Protein AF-A0AAV7YC69-F1 (afdb_monomer)

Foldseek 3Di:
DDKAWEWEDEDPDIDIDIDDQQDFVLVVLVVVCVVPVFDSVFKFKDFPNDTDDRPDGNVNVVHHHHGYIYIDGDHVVVVVVVDDDDDDPPPPPVPPPPDDDPPDDPDPCPDPLNVVLCVVPAFVPFDDQDPPAADADDCDWRWFWQWSVGFGWTWHQDVVQQWIWTDGPVDIDIDRLQQFPDKDWDQHPPRRQFIKIWGQRDDDSVNTIIITRRGPNHSQNSQCSRVNPPRD

pLDDT: mean 73.51, std 15.83, range [35.34, 93.44]

Mean predicted aligned error: 16.96 Å

Organism: NCBI:txid1746091

InterPro domains:
  IPR000626 Ubiquitin-like domain [PF00240] (7-72)
  IPR000626 Ubiquitin-like domain [PS50053] (4-72)
  IPR000626 Ubiquitin-like domain [SM00213] (4-74)
  IPR029071 Ubiquitin-like domain superfamily [SSF54236] (2-81)
  IPR039120 Ubiquitin domain-containing protein UBFD1 [PTHR16470] (3-227)
  IPR057455 UBFD1, PH-like C-terminal domain [PF25343] (116-227)

Sequence (232 aa):
MSEIKFKLKYRKQMYPVTMQSTDTIGKLKEEAKKLTGIPVNLQKVMYKGMQKNNKKTLESAKFKNNCKVLIIGSTFKEITKANIPLSEKDLENEVQDRNGSEDEDQDICTQKEHLKILEKGIPSNAHVGIKNKHYPLPTTPIRYVFNEKGDKVQLIFKFTQDQLWIGSSKSTKKIPLSHIKKVYSQRIPDIEQYSVLGLQIGNTKKSTVWLYFVPTQFIRAIKNSILGEWGL

Radius of gyration: 22.34 Å; Cα contacts (8 Å, |Δi|>4): 401; chains: 1; bounding box: 66×38×48 Å

Secondary structure (DSSP, 8-state):
--EEEEEEEETTEEEEEEEETT-BHHHHHHHHHHHH---GGGPEEEETTEE--TTSBTTTTT--TTEEEEEE---HHHHHTTSS---TT-TT-TT----S---S---GGGSHHHHHHHTT-SPTTPPPP-TT---PPPSS-EEEEEETT--EEEEEEEGGGTEEEEEESS-EEEEEGGGEEEEEEEEETTEEEEEEEEEEESSSGGGEEEEEEEEHHHHHHHHHHHH-TT--

Nearest PDB structures (foldseek):
  4hwi-assembly1_B  TM=8.598E-01  e=8.384E-07  Arabidopsis thaliana
  5jne-assembly1_A  TM=9.000E-01  e=6.882E-06  Saccharomyces cerevisiae S288C
  5jne-assembly2_E  TM=9.087E-01  e=1.472E-05  Saccharomyces cerevisiae S288C
  2eke-assembly2_D  TM=8.934E-01  e=2.641E-05  Saccharomyces cerevisiae
  3uqb-assembly1_A  TM=3.803E-01  e=5.775E-06  Saccharomyces cerevisiae S288C

Solvent-accessible surface area (backbone atoms only — not comparable to full-atom values): 13523 Å² total; per-residue (Å²): 135,58,76,35,41,29,37,40,32,43,91,95,48,74,42,85,45,76,46,52,36,81,40,35,42,46,58,52,34,52,53,45,22,75,75,67,54,24,46,60,92,48,49,46,45,31,47,91,91,36,78,60,58,54,90,38,28,36,51,83,68,64,65,50,68,77,33,69,33,40,49,45,65,60,35,61,75,63,57,59,77,70,62,89,78,96,66,97,78,67,87,81,67,87,80,72,81,80,75,78,77,90,66,97,65,79,65,64,75,76,37,76,79,44,36,68,50,57,75,69,52,79,51,86,85,34,54,82,46,46,68,99,45,82,41,74,70,64,96,59,60,53,39,33,23,29,40,86,86,57,48,60,26,27,43,37,76,38,73,96,72,45,28,39,32,45,34,41,95,88,52,70,51,77,41,51,34,89,48,43,71,49,77,48,75,45,69,37,82,102,41,67,26,20,15,38,37,33,42,19,47,53,94,47,78,87,42,40,51,45,36,34,59,40,36,41,19,35,50,65,34,51,39,32,73,51,62,35,94,75,64,123

Structure (mmCIF, N/CA/C/O backbone):
data_AF-A0AAV7YC69-F1
#
_entry.id   AF-A0AAV7YC69-F1
#
loop_
_atom_site.group_PDB
_atom_site.id
_atom_site.type_symbol
_atom_site.label_atom_id
_atom_site.label_alt_id
_atom_site.label_comp_id
_atom_site.label_asym_id
_atom_site.label_entity_id
_atom_site.label_seq_id
_atom_site.pdbx_PDB_ins_code
_atom_site.Cartn_x
_atom_site.Cartn_y
_atom_site.Cartn_z
_atom_site.occupancy
_atom_site.B_iso_or_equiv
_atom_site.auth_seq_id
_atom_site.auth_comp_id
_atom_site.auth_asym_id
_atom_site.auth_atom_id
_atom_site.pdbx_PDB_model_num
ATOM 1 N N . MET A 1 1 ? -43.654 -1.571 22.007 1.00 55.28 1 MET A N 1
ATOM 2 C CA . MET A 1 1 ? -42.415 -1.860 21.250 1.00 55.28 1 MET A CA 1
ATOM 3 C C . MET A 1 1 ? -42.274 -0.769 20.205 1.00 55.28 1 MET A C 1
ATOM 5 O O . MET A 1 1 ? -43.294 -0.377 19.652 1.00 55.28 1 MET A O 1
ATOM 9 N N . SER A 1 2 ? -41.082 -0.204 20.018 1.00 78.50 2 SER A N 1
ATOM 10 C CA . SER A 1 2 ? -40.900 0.959 19.141 1.00 78.50 2 SER A CA 1
ATOM 11 C C . SER A 1 2 ? -40.443 0.510 17.758 1.00 78.50 2 SER A C 1
ATOM 13 O O . SER A 1 2 ? -39.379 -0.091 17.615 1.00 78.50 2 SER A O 1
ATOM 15 N N . GLU A 1 3 ? -41.232 0.817 16.733 1.00 82.81 3 GLU A N 1
ATOM 16 C CA . GLU A 1 3 ? -40.877 0.537 15.342 1.00 82.81 3 GLU A CA 1
ATOM 17 C C . GLU A 1 3 ? -39.903 1.583 14.796 1.00 82.81 3 GLU A C 1
ATOM 19 O O . GLU A 1 3 ? -40.055 2.788 15.008 1.00 82.81 3 GLU A O 1
ATOM 24 N N . ILE A 1 4 ? -38.902 1.121 14.050 1.00 82.06 4 ILE A N 1
ATOM 25 C CA . ILE A 1 4 ? -37.916 1.958 13.376 1.00 82.06 4 ILE A CA 1
ATOM 26 C C . ILE A 1 4 ? -38.116 1.800 11.871 1.00 82.06 4 ILE A C 1
ATOM 28 O O . ILE A 1 4 ? -37.881 0.732 11.305 1.00 82.06 4 ILE A O 1
ATOM 32 N N . LYS A 1 5 ? -38.510 2.893 11.212 1.00 84.25 5 LYS A N 1
ATOM 33 C CA . LYS A 1 5 ? -38.592 2.992 9.753 1.00 84.25 5 LYS A CA 1
ATOM 34 C C . LYS A 1 5 ? -37.295 3.598 9.235 1.00 84.25 5 LYS A C 1
ATOM 36 O O . LYS A 1 5 ? -36.856 4.646 9.708 1.00 84.25 5 LYS A O 1
ATOM 41 N N . PHE A 1 6 ? -36.656 2.963 8.266 1.00 84.44 6 PHE A N 1
ATOM 42 C CA . PHE A 1 6 ? -35.417 3.455 7.667 1.00 84.44 6 PHE A CA 1
ATOM 43 C C . PHE A 1 6 ? -35.344 3.102 6.182 1.00 84.44 6 PHE A C 1
ATOM 45 O O . PHE A 1 6 ? -36.080 2.259 5.677 1.00 84.44 6 PHE A O 1
ATOM 52 N N . LYS A 1 7 ? -34.462 3.788 5.454 1.00 83.56 7 LYS A N 1
ATOM 53 C CA . LYS A 1 7 ? -34.234 3.553 4.025 1.00 83.56 7 LYS A CA 1
ATOM 54 C C . LYS A 1 7 ? -32.943 2.772 3.845 1.00 83.56 7 LYS A C 1
ATOM 56 O O . LYS A 1 7 ? -31.860 3.278 4.144 1.00 83.56 7 LYS A O 1
ATOM 61 N N . LEU A 1 8 ? -33.068 1.554 3.342 1.00 82.69 8 LEU A N 1
ATOM 62 C CA . LEU A 1 8 ? -31.970 0.680 2.975 1.00 82.69 8 LEU A CA 1
ATOM 63 C C . LEU A 1 8 ? -31.516 1.019 1.555 1.00 82.69 8 LEU A C 1
ATOM 65 O O . LEU A 1 8 ? -32.244 0.810 0.593 1.00 82.69 8 LEU A O 1
ATOM 69 N N . LYS A 1 9 ? -30.315 1.567 1.409 1.00 79.62 9 LYS A N 1
ATOM 70 C CA . LYS A 1 9 ? -29.707 1.872 0.117 1.00 79.62 9 LYS A CA 1
ATOM 71 C C . LYS A 1 9 ? -28.813 0.713 -0.305 1.00 79.62 9 LYS A C 1
ATOM 73 O O . LYS A 1 9 ? -27.923 0.322 0.445 1.00 79.62 9 LYS A O 1
ATOM 78 N N . TYR A 1 10 ? -29.010 0.220 -1.519 1.00 78.00 10 TYR A N 1
ATOM 79 C CA . TYR A 1 10 ? -28.104 -0.711 -2.179 1.00 78.00 10 TYR A CA 1
ATOM 80 C C . TYR A 1 10 ? -27.848 -0.226 -3.605 1.00 78.00 10 TYR A C 1
ATOM 82 O O . TYR A 1 10 ? -28.780 -0.032 -4.385 1.00 78.00 10 TYR A O 1
ATOM 90 N N . ARG A 1 11 ? -26.575 0.012 -3.944 1.00 71.00 11 ARG A N 1
ATOM 91 C CA . ARG A 1 11 ? -26.170 0.655 -5.208 1.00 71.00 11 ARG A CA 1
ATOM 92 C C . ARG A 1 11 ? -26.918 1.983 -5.413 1.00 71.00 11 ARG A C 1
ATOM 94 O O . ARG A 1 11 ? -26.797 2.901 -4.598 1.00 71.00 11 ARG A O 1
ATOM 101 N N . LYS A 1 12 ? -27.692 2.081 -6.496 1.00 74.06 12 LYS A N 1
ATOM 102 C CA . LYS A 1 12 ? -28.536 3.230 -6.844 1.00 74.06 12 LYS A CA 1
ATOM 103 C C . LYS A 1 12 ? -29.994 3.066 -6.382 1.00 74.06 12 LYS A C 1
ATOM 105 O O . LYS A 1 12 ? -30.764 4.007 -6.527 1.00 74.06 12 LYS A O 1
ATOM 110 N N . GLN A 1 13 ? -30.369 1.920 -5.805 1.00 71.31 13 GLN A N 1
ATOM 111 C CA . GLN A 1 13 ? -31.735 1.638 -5.353 1.00 71.31 13 GLN A CA 1
ATOM 112 C C . GLN A 1 13 ? -31.900 1.890 -3.848 1.00 71.31 13 GLN A C 1
ATOM 114 O O . GLN A 1 13 ? -30.968 1.716 -3.057 1.00 71.31 13 GLN A O 1
ATOM 119 N N . MET A 1 14 ? -33.095 2.329 -3.452 1.00 81.50 14 MET A N 1
ATOM 120 C CA . MET A 1 14 ? -33.472 2.557 -2.058 1.00 81.50 14 MET A CA 1
ATOM 121 C C . MET A 1 14 ? -34.746 1.788 -1.736 1.00 81.50 14 MET A C 1
ATOM 123 O O . MET A 1 14 ? -35.759 1.968 -2.405 1.00 81.50 14 MET A O 1
ATOM 127 N N . TYR A 1 15 ? -34.703 1.003 -0.668 1.00 80.94 15 TYR A N 1
ATOM 128 C CA . TYR A 1 15 ? -35.815 0.203 -0.184 1.00 80.94 15 TYR A CA 1
ATOM 129 C C . TYR A 1 15 ? -36.269 0.734 1.180 1.00 80.94 15 TYR A C 1
ATOM 131 O O . TYR A 1 15 ? -35.443 0.855 2.091 1.00 80.94 15 TYR A O 1
ATOM 139 N N . PRO A 1 16 ? -37.546 1.095 1.356 1.00 82.62 16 PRO A N 1
ATOM 140 C CA . PRO A 1 16 ? -38.084 1.393 2.676 1.00 82.62 16 PRO A CA 1
ATOM 141 C C . PRO A 1 16 ? -38.192 0.094 3.488 1.00 82.62 16 PRO A C 1
ATOM 143 O O . PRO A 1 16 ? -38.753 -0.889 3.017 1.00 82.62 16 PRO A O 1
ATOM 146 N N . VAL A 1 17 ? -37.647 0.089 4.703 1.00 83.94 17 VAL A N 1
ATOM 147 C CA . VAL A 1 17 ? -37.656 -1.062 5.614 1.00 83.94 17 VAL A CA 1
ATOM 148 C C . VAL A 1 17 ? -38.184 -0.608 6.973 1.00 83.94 17 VAL A C 1
ATOM 150 O O . VAL A 1 17 ? -37.792 0.446 7.477 1.00 83.94 17 VAL A O 1
ATOM 153 N N . THR A 1 18 ? -39.075 -1.405 7.561 1.00 85.38 18 THR A N 1
ATOM 154 C CA . THR A 1 18 ? -39.626 -1.180 8.904 1.00 85.38 18 THR A CA 1
ATOM 155 C C . THR A 1 18 ? -39.306 -2.393 9.766 1.00 85.38 18 THR A C 1
ATOM 157 O O . THR A 1 18 ? -39.613 -3.513 9.371 1.00 85.38 18 THR A O 1
ATOM 160 N N . MET A 1 19 ? -38.658 -2.184 10.913 1.00 82.81 19 MET A N 1
ATOM 161 C CA . MET A 1 19 ? -38.280 -3.249 11.854 1.00 82.81 19 MET A CA 1
ATOM 162 C C . MET A 1 19 ? -38.498 -2.810 13.303 1.00 82.81 19 MET A C 1
ATOM 164 O O . MET A 1 19 ? -38.558 -1.612 13.583 1.00 82.81 19 MET A O 1
ATOM 168 N N . GLN A 1 20 ? -38.573 -3.758 14.237 1.00 83.94 20 GLN A N 1
ATOM 169 C CA . GLN A 1 20 ? -38.708 -3.451 15.663 1.00 83.94 20 GLN A CA 1
ATOM 170 C C . GLN A 1 20 ? -37.356 -3.027 16.258 1.00 83.94 20 GLN A C 1
ATOM 172 O O . GLN A 1 20 ? -36.309 -3.544 15.871 1.00 83.94 20 GLN A O 1
ATOM 177 N N . SER A 1 21 ? -37.339 -2.119 17.238 1.00 77.06 21 SER A N 1
ATOM 178 C CA . SER A 1 21 ? -36.095 -1.654 17.885 1.00 77.06 21 SER A CA 1
ATOM 179 C C . SER A 1 21 ? -35.282 -2.775 18.553 1.00 77.06 21 SER A C 1
ATOM 181 O O . SER A 1 21 ? -34.051 -2.693 18.628 1.00 77.06 21 SER A O 1
ATOM 183 N N . THR A 1 22 ? -35.969 -3.834 18.986 1.00 79.38 22 THR A N 1
ATOM 184 C CA . THR A 1 22 ? -35.407 -5.046 19.596 1.00 79.38 22 THR A CA 1
ATOM 185 C C . THR A 1 22 ? -34.801 -6.013 18.579 1.00 79.38 22 THR A C 1
ATOM 187 O O . THR A 1 22 ? -34.080 -6.931 18.969 1.00 79.38 22 THR A O 1
ATOM 190 N N . ASP A 1 23 ? -35.067 -5.834 17.281 1.00 78.06 23 ASP A N 1
ATOM 191 C CA . ASP A 1 23 ? -34.522 -6.713 16.254 1.00 78.06 23 ASP A CA 1
ATOM 192 C C . ASP A 1 23 ? -33.010 -6.520 16.094 1.00 78.06 23 ASP A C 1
ATOM 194 O O . ASP A 1 23 ? -32.445 -5.431 16.252 1.00 78.06 23 ASP A O 1
ATOM 198 N N . THR A 1 24 ? -32.328 -7.622 15.787 1.00 81.31 24 THR A N 1
ATOM 199 C CA . THR A 1 24 ? -30.880 -7.642 15.592 1.00 81.31 24 THR A CA 1
ATOM 200 C C . THR A 1 24 ? -30.502 -7.246 14.174 1.00 81.31 24 THR A C 1
ATOM 202 O O . THR A 1 24 ? -31.258 -7.404 13.214 1.00 81.31 24 THR A O 1
ATOM 205 N N . ILE A 1 25 ? -29.257 -6.801 14.013 1.00 77.44 25 ILE A N 1
ATOM 206 C CA . ILE A 1 25 ? -28.676 -6.564 12.688 1.00 77.44 25 ILE A CA 1
ATOM 207 C C . ILE A 1 25 ? -28.585 -7.865 11.871 1.00 77.44 25 ILE A C 1
ATOM 209 O O . ILE A 1 25 ? -28.574 -7.810 10.645 1.00 77.44 25 ILE A O 1
ATOM 213 N N . GLY A 1 26 ? -28.577 -9.033 12.524 1.00 72.81 26 GLY A N 1
ATOM 214 C CA . GLY A 1 26 ? -28.751 -10.326 11.857 1.00 72.81 26 GLY A CA 1
ATOM 215 C C . GLY A 1 26 ? -30.067 -10.409 11.076 1.00 72.81 26 GLY A C 1
ATOM 216 O O . GLY A 1 26 ? -30.031 -10.643 9.870 1.00 72.81 26 GLY A O 1
ATOM 217 N N . LYS A 1 27 ? -31.203 -10.103 11.719 1.00 78.88 27 LYS A N 1
ATOM 218 C CA . LYS A 1 27 ? -32.516 -10.056 11.047 1.00 78.88 27 LYS A CA 1
ATOM 219 C C . LYS A 1 27 ? -32.561 -9.008 9.933 1.00 78.88 27 LYS A C 1
ATOM 221 O O . LYS A 1 27 ? -33.097 -9.269 8.863 1.00 78.88 27 LYS A O 1
ATOM 226 N N . LEU A 1 28 ? -31.936 -7.846 10.143 1.00 80.88 28 LEU A N 1
ATOM 227 C CA . LEU A 1 28 ? -31.811 -6.820 9.100 1.00 80.88 28 LEU A CA 1
ATOM 228 C C . LEU A 1 28 ? -31.089 -7.356 7.855 1.00 80.88 28 LEU A C 1
ATOM 230 O O . LEU A 1 28 ? -31.489 -7.053 6.736 1.00 80.88 28 LEU A O 1
ATOM 234 N N . LYS A 1 29 ? -30.038 -8.164 8.026 1.00 80.44 29 LYS A N 1
ATOM 235 C CA . LYS A 1 29 ? -29.331 -8.779 6.895 1.00 80.44 29 LYS A CA 1
ATOM 236 C C . LYS A 1 29 ? -30.167 -9.835 6.178 1.00 80.44 29 LYS A C 1
ATOM 238 O O . LYS A 1 29 ? -30.078 -9.974 4.959 1.00 80.44 29 LYS A O 1
ATOM 243 N N . GLU A 1 30 ? -30.977 -10.591 6.907 1.00 78.75 30 GLU A N 1
ATOM 244 C CA . GLU A 1 30 ? -31.911 -11.543 6.299 1.00 78.75 30 GLU A CA 1
ATOM 245 C C . GLU A 1 30 ? -32.966 -10.823 5.458 1.00 78.75 30 GLU A C 1
ATOM 247 O O . GLU A 1 30 ? -33.218 -11.208 4.317 1.00 78.75 30 GLU A O 1
ATOM 252 N N . GLU A 1 31 ? -33.507 -9.719 5.966 1.00 79.88 31 GLU A N 1
ATOM 253 C CA . GLU A 1 31 ? -34.470 -8.904 5.228 1.00 79.88 31 GLU A CA 1
ATOM 254 C C . GLU A 1 31 ? -33.817 -8.227 4.014 1.00 79.88 31 GLU A C 1
ATOM 256 O O . GLU A 1 31 ? -34.338 -8.257 2.898 1.00 79.88 31 GLU A O 1
ATOM 261 N N . ALA A 1 32 ? -32.594 -7.724 4.184 1.00 80.19 32 ALA A N 1
ATOM 262 C CA . ALA A 1 32 ? -31.786 -7.200 3.093 1.00 80.19 32 ALA A CA 1
ATOM 263 C C . ALA A 1 32 ? -31.456 -8.272 2.041 1.00 80.19 32 ALA A C 1
ATOM 265 O O . ALA A 1 32 ? -31.407 -7.944 0.857 1.00 80.19 32 ALA A O 1
ATOM 266 N N . LYS A 1 33 ? -31.285 -9.550 2.419 1.00 75.94 33 LYS A N 1
ATOM 267 C CA . LYS A 1 33 ? -31.091 -10.663 1.470 1.00 75.94 33 LYS A CA 1
ATOM 268 C C . LYS A 1 33 ? -32.315 -10.834 0.579 1.00 75.94 33 LYS A C 1
ATOM 270 O O . LYS A 1 33 ? -32.146 -10.994 -0.626 1.00 75.94 33 LYS A O 1
ATOM 275 N N . LYS A 1 34 ? -33.524 -10.781 1.149 1.00 78.12 34 LYS A N 1
ATOM 276 C CA . LYS A 1 34 ? -34.777 -10.885 0.382 1.00 78.12 34 LYS A CA 1
ATOM 277 C C . LYS A 1 34 ? -34.932 -9.725 -0.606 1.00 78.12 34 LYS A C 1
ATOM 279 O O . LYS A 1 34 ? -35.321 -9.954 -1.743 1.00 78.12 34 LYS A O 1
ATOM 284 N N . LEU A 1 35 ? -34.581 -8.506 -0.188 1.00 77.00 35 LEU A N 1
ATOM 285 C CA . LEU A 1 35 ? -34.747 -7.291 -0.998 1.00 77.00 35 LEU A CA 1
ATOM 286 C C . LEU A 1 35 ? -33.660 -7.103 -2.068 1.00 77.00 35 LEU A C 1
ATOM 2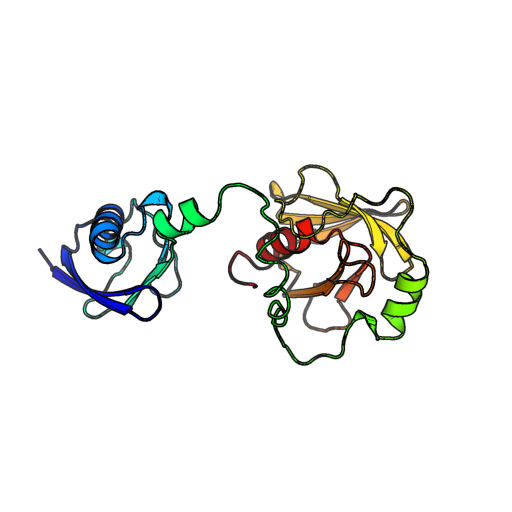88 O O . LEU A 1 35 ? -33.949 -6.644 -3.167 1.00 77.00 35 LEU A O 1
ATOM 292 N N . THR A 1 36 ? -32.404 -7.427 -1.748 1.00 73.00 36 THR A N 1
ATOM 293 C CA . THR A 1 36 ? -31.238 -7.130 -2.608 1.00 73.00 36 THR A CA 1
ATOM 294 C C . THR A 1 36 ? -30.650 -8.362 -3.296 1.00 73.00 36 THR A C 1
ATOM 296 O O . THR A 1 36 ? -29.822 -8.227 -4.192 1.00 73.00 36 THR A O 1
ATOM 299 N N . GLY A 1 37 ? -31.030 -9.571 -2.870 1.00 66.81 37 GLY A N 1
ATOM 300 C CA . GLY A 1 37 ? -30.467 -10.832 -3.364 1.00 66.81 37 GLY A CA 1
ATOM 301 C C . GLY A 1 37 ? -29.041 -11.124 -2.882 1.00 66.81 37 GLY A C 1
ATOM 302 O O . GLY A 1 37 ? -28.437 -12.114 -3.301 1.00 66.81 37 GLY A O 1
ATOM 303 N N . ILE A 1 38 ? -28.474 -10.279 -2.015 1.00 72.00 38 ILE A N 1
ATOM 304 C CA . ILE A 1 38 ? -27.117 -10.452 -1.493 1.00 72.00 38 ILE A CA 1
ATOM 305 C C . ILE A 1 38 ? -27.146 -11.488 -0.360 1.00 72.00 38 ILE A C 1
ATOM 307 O O . ILE A 1 38 ? -27.975 -11.390 0.541 1.00 72.00 38 ILE A O 1
ATOM 311 N N . PRO A 1 39 ? -26.236 -12.461 -0.323 1.00 70.31 39 PRO A N 1
ATOM 312 C CA . PRO A 1 39 ? -26.115 -13.405 0.789 1.00 70.31 39 PRO A CA 1
ATOM 313 C C . PRO A 1 39 ? -25.695 -12.728 2.102 1.00 70.31 39 PRO A C 1
ATOM 315 O O . PRO A 1 39 ? -24.805 -11.886 2.100 1.00 70.31 39 PRO A O 1
ATOM 318 N N . VAL A 1 40 ? -26.276 -13.119 3.244 1.00 69.62 40 VAL A N 1
ATOM 319 C CA . VAL A 1 40 ? -26.026 -12.509 4.577 1.00 69.62 40 VAL A CA 1
ATOM 320 C C . VAL A 1 40 ? -24.535 -12.441 4.949 1.00 69.62 40 VAL A C 1
ATOM 322 O O . VAL A 1 40 ? -24.088 -11.472 5.566 1.00 69.62 40 VAL A O 1
ATOM 325 N N . ASN A 1 41 ? -23.757 -13.451 4.556 1.00 64.06 41 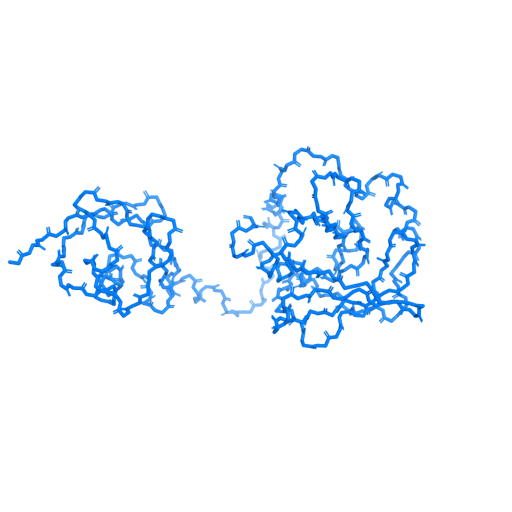ASN A N 1
ATOM 326 C CA . ASN A 1 41 ? -22.307 -13.536 4.760 1.00 64.06 41 ASN A CA 1
ATOM 327 C C . ASN A 1 41 ? -21.509 -12.526 3.916 1.00 64.06 41 ASN A C 1
ATOM 329 O O . ASN A 1 41 ? -20.418 -12.135 4.318 1.00 64.06 41 ASN A O 1
ATOM 333 N N . LEU A 1 42 ? -22.059 -12.076 2.788 1.00 63.56 42 LEU A N 1
ATOM 334 C CA . LEU A 1 42 ? -21.452 -11.102 1.876 1.00 63.56 42 LEU A CA 1
ATOM 335 C C . LEU A 1 42 ? -22.041 -9.692 2.032 1.00 63.56 42 LEU A C 1
ATOM 337 O O . LEU A 1 42 ? -21.634 -8.771 1.327 1.00 63.56 42 LEU A O 1
ATOM 341 N N . GLN A 1 43 ? -22.984 -9.510 2.962 1.00 68.19 43 GLN A N 1
ATOM 342 C CA . GLN A 1 43 ? -23.573 -8.217 3.287 1.00 68.19 43 GLN A CA 1
ATOM 343 C C . GLN A 1 43 ? -22.811 -7.505 4.411 1.00 68.19 43 GLN A C 1
ATOM 345 O O . GLN A 1 43 ? -22.771 -7.958 5.564 1.00 68.19 43 GLN A O 1
ATOM 350 N N . LYS A 1 44 ? -22.309 -6.309 4.110 1.00 73.31 44 LYS A N 1
ATOM 351 C CA . LYS A 1 44 ? -21.846 -5.321 5.088 1.00 73.31 44 LYS A CA 1
ATOM 352 C C . LYS A 1 44 ? -22.945 -4.270 5.296 1.00 73.31 44 LYS A C 1
ATOM 354 O O . LYS A 1 44 ? -23.328 -3.566 4.365 1.00 73.31 44 LYS A O 1
ATOM 359 N N . VAL A 1 45 ? -23.459 -4.181 6.527 1.00 76.50 45 VAL A N 1
ATOM 360 C CA . VAL A 1 45 ? -24.459 -3.180 6.944 1.00 76.50 45 VAL A CA 1
ATOM 361 C C . VAL A 1 45 ? -23.723 -1.963 7.489 1.00 76.50 45 VAL A C 1
ATOM 363 O O . VAL A 1 45 ? -23.029 -2.054 8.504 1.00 76.50 45 VAL A O 1
ATOM 366 N N . MET A 1 46 ? -23.909 -0.825 6.835 1.00 72.44 46 MET A N 1
ATOM 367 C CA . MET A 1 46 ? -23.288 0.449 7.169 1.00 72.44 46 MET A CA 1
ATOM 368 C C . MET A 1 46 ? -24.342 1.432 7.676 1.00 72.44 46 MET A C 1
ATOM 370 O O . MET A 1 46 ? -25.340 1.704 7.007 1.00 72.44 46 MET A O 1
ATOM 374 N N . TYR A 1 47 ? -24.104 2.014 8.850 1.00 73.88 47 TYR A N 1
ATOM 375 C CA . TYR A 1 47 ? -24.962 3.051 9.420 1.00 73.88 47 TYR A CA 1
ATOM 376 C C . TYR A 1 47 ? -24.113 4.142 10.082 1.00 73.88 47 TYR A C 1
ATOM 378 O O . TYR A 1 47 ? -23.274 3.843 10.934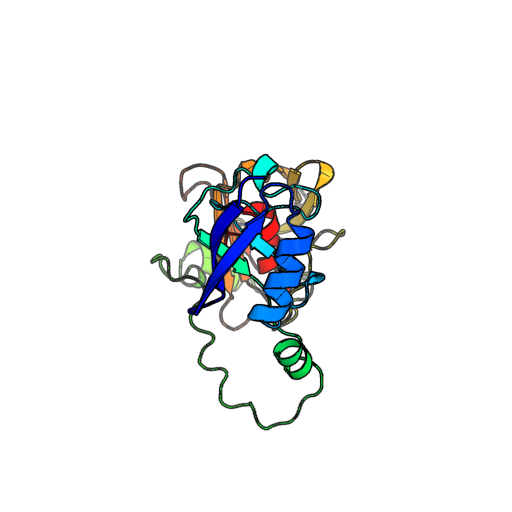 1.00 73.88 47 TYR A O 1
ATOM 386 N N . LYS A 1 48 ? -24.321 5.407 9.677 1.00 66.75 48 LYS A N 1
ATOM 387 C CA . LYS A 1 48 ? -23.487 6.571 10.051 1.00 66.75 48 LYS A CA 1
ATOM 388 C C . LYS A 1 48 ? -21.982 6.357 9.808 1.00 66.75 48 LYS A C 1
ATOM 390 O O . LYS A 1 48 ? -21.166 6.665 10.667 1.00 66.75 48 LYS A O 1
ATOM 395 N N . GLY A 1 49 ? -21.622 5.760 8.671 1.00 56.28 49 GLY A N 1
ATOM 396 C CA . GLY A 1 49 ? -20.220 5.487 8.325 1.00 56.28 49 GLY A CA 1
ATOM 397 C C . GLY A 1 49 ? -19.566 4.354 9.125 1.00 56.28 49 GLY A C 1
ATOM 398 O O . GLY A 1 49 ? -18.408 4.043 8.887 1.00 56.28 49 GLY A O 1
ATOM 399 N N . MET A 1 50 ? -20.297 3.690 10.028 1.00 55.38 50 MET A N 1
ATOM 400 C CA . MET A 1 50 ? -19.781 2.562 10.804 1.00 55.38 50 MET A CA 1
ATOM 401 C C . MET A 1 50 ? -20.409 1.242 10.363 1.00 55.38 50 MET A C 1
ATOM 403 O O . MET A 1 50 ? -21.638 1.139 10.259 1.00 55.38 50 MET A O 1
ATOM 407 N N . GLN A 1 51 ? -19.577 0.212 10.201 1.00 64.19 51 GLN A N 1
ATOM 408 C CA . GLN A 1 51 ? -20.050 -1.158 10.030 1.00 64.19 51 GLN A CA 1
ATOM 409 C C . GLN A 1 51 ? -20.689 -1.646 11.331 1.00 64.19 51 GLN A C 1
ATOM 411 O O . GLN A 1 51 ? -20.144 -1.472 12.425 1.00 64.19 51 GLN A O 1
ATOM 416 N N . LYS A 1 52 ? -21.867 -2.259 11.221 1.00 72.12 52 LYS A N 1
ATOM 417 C CA . LYS A 1 52 ? -22.583 -2.791 12.376 1.00 72.12 52 LYS A CA 1
ATOM 418 C C . LYS A 1 52 ? -22.527 -4.317 12.399 1.00 72.12 52 LYS A C 1
ATOM 420 O O . LYS A 1 52 ? -22.752 -4.982 11.390 1.00 72.12 52 LYS A O 1
ATOM 425 N N . ASN A 1 53 ? -22.214 -4.859 13.574 1.00 61.88 53 ASN A N 1
ATOM 426 C CA . ASN A 1 53 ? -22.035 -6.295 13.780 1.00 61.88 53 ASN A CA 1
ATOM 427 C C . ASN A 1 53 ? -23.367 -6.995 14.064 1.00 61.88 53 ASN A C 1
ATOM 429 O O . ASN A 1 53 ? -24.230 -6.447 14.747 1.00 61.88 53 ASN A O 1
ATOM 433 N N . ASN A 1 54 ? -23.480 -8.246 13.610 1.00 60.16 54 ASN A N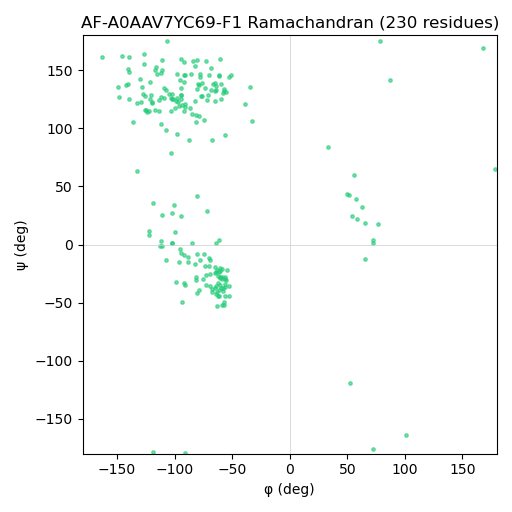 1
ATOM 434 C CA . ASN A 1 54 ? -24.707 -9.054 13.653 1.00 60.16 54 ASN A CA 1
ATOM 435 C C . ASN A 1 54 ? -25.309 -9.218 15.060 1.00 60.16 54 ASN A C 1
ATOM 437 O O . ASN A 1 54 ? -26.517 -9.384 15.183 1.00 60.16 54 ASN A O 1
ATOM 441 N N . LYS A 1 55 ? -24.479 -9.163 16.112 1.00 59.34 55 LYS A N 1
ATOM 442 C CA . LYS A 1 55 ? -24.893 -9.373 17.510 1.00 59.34 55 LYS A CA 1
ATOM 443 C C . LYS A 1 55 ? -25.539 -8.146 18.171 1.00 59.34 55 LYS A C 1
ATOM 445 O O . LYS A 1 55 ? -26.024 -8.262 19.288 1.00 59.34 55 LYS A O 1
ATOM 450 N N . LYS A 1 56 ? -25.523 -6.971 17.528 1.00 67.06 56 LYS A N 1
ATOM 451 C CA . LYS A 1 56 ? -26.121 -5.747 18.087 1.00 67.06 56 LYS A CA 1
ATOM 452 C C . LYS A 1 56 ? -27.576 -5.591 17.626 1.00 67.06 56 LYS A C 1
ATOM 454 O O . LYS A 1 56 ? -27.898 -5.867 16.470 1.00 67.06 56 LYS A O 1
ATOM 459 N N . THR A 1 57 ? -28.440 -5.146 18.535 1.00 74.38 57 THR A N 1
ATOM 460 C CA . THR A 1 57 ? -29.814 -4.700 18.238 1.00 74.38 57 THR A CA 1
ATOM 461 C C . THR A 1 57 ? -29.814 -3.350 17.521 1.00 74.38 57 THR A C 1
ATOM 463 O O . THR A 1 57 ? -28.851 -2.586 17.633 1.00 74.38 57 THR A O 1
ATOM 466 N N . LEU A 1 58 ? -30.885 -3.029 16.794 1.00 68.94 58 LEU A N 1
ATOM 467 C CA . LEU A 1 58 ? -31.045 -1.725 16.137 1.00 68.94 58 LEU A CA 1
ATOM 468 C C . LEU A 1 58 ? -30.974 -0.568 17.148 1.00 68.94 58 LEU A C 1
ATOM 470 O O . LEU A 1 58 ? -30.323 0.448 16.885 1.00 68.94 58 LEU A O 1
ATOM 474 N N . GLU A 1 59 ? -31.536 -0.766 18.340 1.00 69.44 59 GLU A N 1
ATOM 475 C CA . GLU A 1 59 ? -31.447 0.169 19.463 1.00 69.44 59 GLU A CA 1
ATOM 476 C C . GLU A 1 59 ? -30.004 0.369 19.956 1.00 69.44 59 GLU A C 1
ATOM 478 O O . GLU A 1 59 ? -29.495 1.493 19.960 1.00 69.44 59 GLU A O 1
ATOM 483 N N . SER A 1 60 ? -29.278 -0.715 20.263 1.00 68.00 60 SER A N 1
ATOM 484 C CA . SER A 1 60 ? -27.872 -0.630 20.709 1.00 68.00 60 SER A CA 1
ATOM 485 C C . SER A 1 60 ? -26.934 -0.089 19.623 1.00 68.00 60 SER A C 1
ATOM 487 O O . SER A 1 60 ? -25.885 0.499 19.904 1.00 68.00 60 SER A O 1
ATOM 489 N N . ALA A 1 61 ? -27.318 -0.238 18.355 1.00 62.78 61 ALA A N 1
ATOM 490 C CA . ALA A 1 61 ? -26.611 0.318 17.216 1.00 62.78 61 ALA A CA 1
ATOM 491 C C . ALA A 1 61 ? -26.994 1.780 16.898 1.00 62.78 61 ALA A C 1
ATOM 493 O O . ALA A 1 61 ? -26.390 2.365 15.986 1.00 62.78 61 ALA A O 1
ATOM 494 N N . LYS A 1 62 ? -27.892 2.379 17.700 1.00 73.19 62 LYS A N 1
ATOM 495 C CA . LYS A 1 62 ? -28.386 3.767 17.646 1.00 73.19 62 LYS A CA 1
ATOM 496 C C . LYS A 1 62 ? -29.133 4.115 16.351 1.00 73.19 62 LYS A C 1
ATOM 498 O O . LYS A 1 62 ? -29.035 5.251 15.863 1.00 73.19 62 LYS A O 1
ATOM 503 N N . PHE A 1 63 ? -29.829 3.145 15.754 1.00 74.88 63 PHE A N 1
ATOM 504 C CA . PHE A 1 63 ? -30.679 3.397 14.588 1.00 74.88 63 PHE A CA 1
ATOM 505 C C . PHE A 1 63 ? -31.818 4.337 14.986 1.00 74.88 63 PHE A C 1
ATOM 507 O O . PHE A 1 63 ? -32.433 4.179 16.035 1.00 74.88 63 PHE A O 1
ATOM 514 N N . LYS A 1 64 ? -32.045 5.366 14.167 1.00 76.12 64 LYS A N 1
ATOM 515 C CA . LYS A 1 64 ? -33.113 6.350 14.371 1.00 76.12 64 LYS A CA 1
ATOM 516 C C . L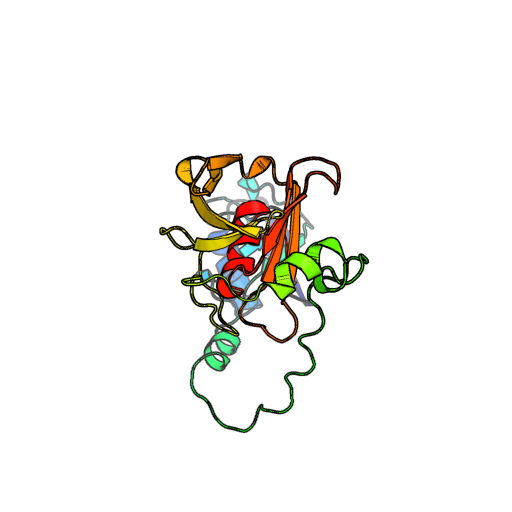YS A 1 64 ? -34.178 6.183 13.296 1.00 76.12 64 LYS A C 1
ATOM 518 O O . LYS A 1 64 ? -33.901 5.657 12.218 1.00 76.12 64 LYS A O 1
ATOM 523 N N . ASN A 1 65 ? -35.376 6.679 13.575 1.00 76.88 65 ASN A N 1
ATOM 524 C CA . ASN A 1 65 ? -36.431 6.743 12.574 1.00 76.88 65 ASN A CA 1
ATOM 525 C C . ASN A 1 65 ? -35.999 7.643 11.393 1.00 76.88 65 ASN A C 1
ATOM 527 O O . ASN A 1 65 ? -35.253 8.605 11.587 1.00 76.88 65 ASN A O 1
ATOM 531 N N . ASN A 1 66 ? -36.427 7.312 10.173 1.00 76.88 66 ASN A N 1
ATOM 532 C CA . ASN A 1 66 ? -36.034 7.945 8.904 1.00 76.88 66 ASN A CA 1
ATOM 533 C C . ASN A 1 66 ? -34.532 7.925 8.578 1.00 76.88 66 ASN A C 1
ATOM 535 O O . ASN A 1 66 ? -34.044 8.722 7.771 1.00 76.88 66 ASN A O 1
ATOM 539 N N . CYS A 1 67 ? -33.773 7.005 9.169 1.00 75.94 67 CYS A N 1
ATOM 540 C CA . CYS A 1 67 ? -32.345 6.947 8.912 1.00 75.94 67 CYS A CA 1
ATOM 541 C C . CYS A 1 67 ? -31.997 6.231 7.593 1.00 75.94 67 CYS A C 1
ATOM 543 O O . CYS A 1 67 ? -32.802 5.488 7.032 1.00 75.94 67 CYS A O 1
ATOM 545 N N . LYS A 1 68 ? -30.797 6.493 7.061 1.00 77.12 68 LYS A N 1
ATOM 546 C CA . LYS A 1 68 ? -30.286 5.850 5.841 1.00 77.12 68 LYS A CA 1
ATOM 547 C C . LYS A 1 68 ? -29.271 4.780 6.221 1.00 77.12 68 LYS A C 1
ATOM 549 O O . LYS A 1 68 ? -28.302 5.065 6.925 1.00 77.12 68 LYS A O 1
ATOM 554 N N . VAL A 1 69 ? -29.496 3.571 5.732 1.00 78.94 69 VAL A N 1
ATOM 555 C CA . VAL A 1 69 ? -28.687 2.384 6.011 1.00 78.94 69 VAL A CA 1
ATOM 556 C C . VAL A 1 69 ? -28.138 1.898 4.687 1.00 78.94 69 VAL A C 1
ATOM 558 O O . VAL A 1 69 ? -28.907 1.641 3.770 1.00 78.94 69 VAL A O 1
ATOM 561 N N . LEU A 1 70 ? -26.823 1.813 4.549 1.00 74.75 70 LEU A N 1
ATOM 562 C CA . LEU A 1 70 ? -26.190 1.377 3.310 1.00 74.75 70 LEU A CA 1
ATOM 563 C C . LEU A 1 70 ? -25.842 -0.107 3.429 1.00 74.75 70 LEU A C 1
ATOM 565 O O . LEU A 1 70 ? -25.175 -0.518 4.375 1.00 74.75 70 LEU A O 1
ATOM 569 N N . ILE A 1 71 ? -26.297 -0.908 2.474 1.00 74.19 71 ILE A N 1
ATOM 570 C CA . ILE A 1 71 ? -25.905 -2.309 2.340 1.00 74.19 71 ILE A CA 1
ATOM 571 C C . ILE A 1 71 ? -24.880 -2.405 1.224 1.00 74.19 71 ILE A C 1
ATOM 573 O O . ILE A 1 71 ? -25.090 -1.884 0.130 1.00 74.19 71 ILE A O 1
ATOM 577 N N . ILE A 1 72 ? -23.765 -3.066 1.513 1.00 69.38 72 ILE A N 1
ATOM 578 C CA . ILE A 1 72 ? -22.682 -3.308 0.563 1.00 69.38 72 ILE A CA 1
ATOM 579 C C . ILE A 1 72 ? -22.507 -4.820 0.434 1.00 69.38 72 ILE A C 1
ATOM 581 O O . ILE A 1 72 ? -22.383 -5.509 1.443 1.00 69.38 72 ILE A O 1
ATOM 585 N N . GLY A 1 73 ? -22.508 -5.331 -0.794 1.00 63.41 73 GLY A N 1
ATOM 586 C CA . GLY A 1 73 ? -22.295 -6.746 -1.085 1.00 63.41 73 GLY A CA 1
ATOM 587 C C . GLY A 1 73 ? -22.642 -7.113 -2.528 1.00 63.41 73 GLY A C 1
ATOM 588 O O . GLY A 1 73 ? -23.247 -6.319 -3.259 1.00 63.41 73 GLY A O 1
ATOM 589 N N . SER A 1 74 ? -22.261 -8.322 -2.927 1.00 65.75 74 SER A N 1
ATOM 590 C CA . SER A 1 74 ? -22.486 -8.856 -4.276 1.00 65.75 74 SER A CA 1
ATOM 591 C C . SER A 1 74 ? -23.429 -10.050 -4.229 1.00 65.75 74 SER A C 1
ATOM 593 O O . SER A 1 74 ? -23.440 -10.817 -3.263 1.00 65.75 74 SER A O 1
ATOM 595 N N . THR A 1 75 ? -24.242 -10.206 -5.268 1.00 68.00 75 THR A N 1
ATOM 596 C CA . THR A 1 75 ? -25.181 -11.333 -5.359 1.00 68.00 75 THR A CA 1
ATOM 597 C C . THR A 1 75 ? -24.467 -12.584 -5.876 1.00 68.00 75 THR A C 1
ATOM 599 O O . THR A 1 75 ? -23.493 -12.477 -6.619 1.00 68.00 75 THR A O 1
ATOM 602 N N . PHE A 1 76 ? -24.945 -13.790 -5.535 1.00 47.34 76 PHE A N 1
ATOM 603 C CA . PHE A 1 76 ? -24.333 -15.037 -6.031 1.00 47.34 76 PHE A CA 1
ATOM 604 C C . PHE A 1 76 ? -24.267 -15.098 -7.563 1.00 47.34 76 PHE A C 1
ATOM 606 O O . PHE A 1 76 ? -23.271 -15.571 -8.093 1.00 47.34 76 PHE A O 1
ATOM 613 N N . LYS A 1 77 ? -25.255 -14.537 -8.277 1.00 52.16 77 LYS A N 1
ATOM 614 C CA . LYS A 1 77 ? -25.259 -14.471 -9.750 1.00 52.16 77 LYS A CA 1
ATOM 615 C C . LYS A 1 77 ? -24.047 -13.726 -10.328 1.00 52.16 77 LYS A C 1
ATOM 617 O O . LYS A 1 77 ? -23.610 -14.049 -11.427 1.00 52.16 77 LYS A O 1
ATOM 622 N N . GLU A 1 78 ? -23.490 -12.760 -9.600 1.00 48.03 78 GLU A N 1
ATOM 623 C CA . GLU A 1 78 ? -22.270 -12.040 -10.000 1.00 48.03 78 GLU A CA 1
ATOM 624 C C . GLU A 1 78 ? -21.000 -12.831 -9.668 1.00 48.03 78 GLU A C 1
ATOM 626 O O . GLU A 1 78 ? -19.999 -12.715 -10.364 1.00 48.03 78 GLU A O 1
ATOM 631 N N . ILE A 1 79 ? -21.053 -13.678 -8.641 1.00 44.44 79 ILE A N 1
ATOM 632 C CA . ILE A 1 79 ? -19.923 -14.498 -8.188 1.00 44.44 79 ILE A CA 1
ATOM 633 C C . ILE A 1 79 ? -19.789 -15.762 -9.053 1.00 44.44 79 ILE A C 1
ATOM 635 O O . ILE A 1 79 ? -18.681 -16.238 -9.284 1.00 44.44 79 ILE A O 1
ATOM 639 N N . THR A 1 80 ? -20.898 -16.282 -9.592 1.00 38.53 80 THR A N 1
ATOM 640 C CA . THR A 1 80 ? -20.900 -17.431 -10.515 1.00 38.53 80 THR A CA 1
ATOM 641 C C . THR A 1 80 ? -20.424 -17.055 -11.921 1.00 38.53 80 THR A C 1
ATOM 643 O O . THR A 1 80 ? -19.782 -17.870 -12.568 1.00 38.53 80 THR A O 1
ATOM 646 N N . LYS A 1 81 ? -20.636 -15.811 -12.379 1.00 42.62 81 LYS A N 1
ATOM 647 C CA . LYS A 1 81 ? -20.017 -15.309 -13.625 1.00 42.62 81 LYS A CA 1
ATOM 648 C C . LYS A 1 81 ? -18.500 -15.095 -13.514 1.00 42.62 81 LYS A C 1
ATOM 650 O O . LYS A 1 81 ? -17.849 -14.880 -14.525 1.00 42.62 81 LYS A O 1
ATOM 655 N N . ALA A 1 82 ? -17.947 -15.147 -12.304 1.00 43.50 82 ALA A N 1
ATOM 656 C CA . ALA A 1 82 ? -16.542 -14.870 -12.030 1.00 43.50 82 ALA A CA 1
ATOM 657 C C . ALA A 1 82 ? -15.673 -16.136 -11.877 1.00 43.50 82 ALA A C 1
ATOM 659 O O . ALA A 1 82 ? -14.535 -16.017 -11.429 1.00 43.50 82 ALA A O 1
ATOM 660 N N . ASN A 1 83 ? -16.170 -17.341 -12.205 1.00 37.03 83 ASN A N 1
ATOM 661 C CA . ASN A 1 83 ? -15.381 -18.572 -12.066 1.00 37.03 83 ASN A CA 1
ATOM 662 C C . ASN A 1 83 ? -15.479 -19.537 -13.271 1.00 37.03 83 ASN A C 1
ATOM 664 O O . ASN A 1 83 ? -16.422 -20.320 -13.357 1.00 37.03 83 ASN A O 1
ATOM 668 N N . ILE A 1 84 ? -14.372 -19.546 -14.046 1.00 36.94 84 ILE A N 1
ATOM 669 C CA . ILE A 1 84 ? -13.808 -20.578 -14.963 1.00 36.94 84 ILE A CA 1
ATOM 670 C C . ILE A 1 84 ? -14.334 -20.560 -16.425 1.00 36.94 84 ILE A C 1
ATOM 672 O O . ILE A 1 84 ? -15.547 -20.477 -16.590 1.00 36.94 84 ILE A O 1
ATOM 676 N N . PRO A 1 85 ? -13.519 -20.799 -17.491 1.00 38.97 85 PRO A N 1
ATOM 677 C CA . PRO A 1 85 ? -12.075 -20.621 -17.758 1.00 38.97 85 PRO A CA 1
ATOM 678 C C . PRO A 1 85 ? -11.811 -19.645 -18.942 1.00 38.97 85 PRO A C 1
ATOM 680 O O . PRO A 1 85 ? -12.739 -19.128 -19.554 1.00 38.97 85 PRO A O 1
ATOM 683 N N . LEU A 1 86 ? -10.533 -19.428 -19.285 1.00 48.62 86 LEU A N 1
ATOM 684 C CA . LEU A 1 86 ? -10.075 -18.814 -20.543 1.00 48.62 86 LEU A CA 1
ATOM 685 C C . LEU A 1 86 ? -10.924 -19.266 -21.748 1.00 48.62 86 LEU A C 1
ATOM 687 O O . LEU A 1 86 ? -10.984 -20.451 -22.071 1.00 48.62 86 LEU A O 1
ATOM 691 N N . SER A 1 87 ? -11.546 -18.320 -22.441 1.00 37.19 87 SER A N 1
ATOM 692 C CA . SER A 1 87 ? -11.932 -18.480 -23.841 1.00 37.19 87 SER A CA 1
ATOM 693 C C . SER A 1 87 ? -11.719 -17.153 -24.549 1.00 37.19 87 SER A C 1
ATOM 695 O O . SER A 1 87 ? -11.999 -16.089 -24.004 1.00 37.19 87 SER A O 1
ATOM 697 N N . GLU A 1 88 ? -11.159 -17.246 -25.748 1.00 43.06 88 GLU A N 1
ATOM 698 C CA . GLU A 1 88 ? -10.412 -16.218 -26.484 1.00 43.06 88 GLU A CA 1
ATOM 699 C C . GLU A 1 88 ? -11.276 -15.071 -27.047 1.00 43.06 88 GLU A C 1
ATOM 701 O O . GLU A 1 88 ? -10.940 -14.488 -28.071 1.00 43.06 88 GLU A O 1
ATOM 706 N N . LYS A 1 89 ? -12.405 -14.731 -26.412 1.00 38.25 89 LYS A N 1
ATOM 707 C CA . LYS A 1 89 ? -13.376 -13.763 -26.953 1.00 38.25 89 LYS A CA 1
ATOM 708 C C . LYS A 1 89 ? -13.521 -12.443 -26.199 1.00 38.25 89 LYS A C 1
ATOM 710 O O . LYS A 1 89 ? -14.227 -11.578 -26.697 1.00 38.25 89 LYS A O 1
ATOM 715 N N . ASP A 1 90 ? -12.803 -12.237 -25.097 1.00 37.72 90 ASP A N 1
ATOM 716 C CA . ASP A 1 90 ? -12.806 -10.951 -24.374 1.00 37.72 90 ASP A CA 1
ATOM 717 C C . ASP A 1 90 ? -11.465 -10.193 -24.476 1.00 37.72 90 ASP A C 1
ATOM 719 O O . ASP A 1 90 ? -11.154 -9.352 -23.636 1.00 37.72 90 ASP A O 1
ATOM 723 N N . LEU A 1 91 ? -10.679 -10.440 -25.534 1.00 41.72 91 LEU A N 1
ATOM 724 C CA . LEU A 1 91 ? -9.465 -9.672 -25.872 1.00 41.72 91 LEU A CA 1
ATOM 725 C C . LEU A 1 91 ? -9.737 -8.194 -26.235 1.00 41.72 91 LEU A C 1
ATOM 727 O O . LEU A 1 91 ? -8.800 -7.465 -26.541 1.00 41.72 91 LEU A O 1
ATOM 731 N N . GLU A 1 92 ? -10.986 -7.721 -26.188 1.00 36.62 92 GLU A N 1
ATOM 732 C CA . GLU A 1 92 ? -11.358 -6.414 -26.750 1.00 36.62 92 GLU A CA 1
ATOM 733 C C . GLU A 1 92 ? -11.994 -5.415 -25.771 1.00 36.62 92 GLU A C 1
ATOM 735 O O . GLU A 1 92 ? -12.384 -4.334 -26.195 1.00 36.62 92 GLU A O 1
ATOM 740 N N . ASN A 1 93 ? -12.035 -5.677 -24.457 1.00 36.03 93 ASN A N 1
ATOM 741 C CA . ASN A 1 93 ? -12.510 -4.665 -23.489 1.00 36.03 93 ASN A CA 1
ATOM 742 C C . ASN A 1 93 ? -11.503 -4.278 -22.386 1.00 36.03 93 ASN A C 1
ATOM 744 O O . ASN A 1 93 ? -11.847 -3.530 -21.471 1.00 36.03 93 ASN A O 1
ATOM 748 N N . GLU A 1 94 ? -10.231 -4.675 -22.504 1.00 35.34 94 GLU A N 1
ATOM 749 C CA . GLU A 1 94 ? -9.130 -4.211 -21.635 1.00 35.34 94 GLU A CA 1
ATOM 750 C C . GLU A 1 94 ? -8.568 -2.828 -22.045 1.00 35.34 94 GLU A C 1
ATOM 752 O O . GLU A 1 94 ? -7.363 -2.593 -22.025 1.00 35.34 94 GLU A O 1
ATOM 757 N N . VAL A 1 95 ? -9.431 -1.868 -22.397 1.00 39.69 95 VAL A N 1
ATOM 758 C CA . VAL A 1 95 ? -9.026 -0.453 -22.590 1.00 39.69 95 VAL A CA 1
ATOM 759 C C . VAL A 1 95 ? -9.603 0.469 -21.505 1.00 39.69 95 VAL A C 1
ATOM 761 O O . VAL A 1 95 ? -9.274 1.651 -21.448 1.00 39.69 95 VAL A O 1
ATOM 764 N N . GLN A 1 96 ? -10.391 -0.051 -20.559 1.00 38.03 96 GLN A N 1
ATOM 765 C CA . GLN A 1 96 ? -11.055 0.776 -19.541 1.00 38.03 96 GLN A CA 1
ATOM 766 C C . GLN A 1 96 ? -10.659 0.464 -18.094 1.00 38.03 96 GLN A C 1
ATOM 768 O O . GLN A 1 96 ? -11.458 0.617 -17.178 1.00 38.03 96 GLN A O 1
ATOM 773 N N . ASP A 1 97 ? -9.387 0.116 -17.886 1.00 35.50 97 ASP A N 1
ATOM 774 C CA . ASP A 1 97 ? -8.729 0.143 -16.568 1.00 35.50 97 ASP A CA 1
ATOM 775 C C . ASP A 1 97 ? -7.819 1.386 -16.414 1.00 35.50 97 ASP A C 1
ATOM 777 O O . ASP A 1 97 ? -6.851 1.412 -15.653 1.00 35.50 97 ASP A O 1
ATOM 781 N N . ARG A 1 98 ? -8.155 2.467 -17.136 1.00 39.44 98 ARG A N 1
ATOM 782 C CA . ARG A 1 98 ? -7.785 3.840 -16.772 1.00 39.44 98 ARG A CA 1
ATOM 783 C C . ARG A 1 98 ? -8.873 4.378 -15.851 1.00 39.44 98 ARG A C 1
ATOM 785 O O . ARG A 1 98 ? -9.889 4.859 -16.333 1.00 39.44 98 ARG A O 1
ATOM 792 N N . ASN A 1 99 ? -8.703 4.176 -14.549 1.00 38.56 99 ASN A N 1
ATOM 793 C CA . ASN A 1 99 ? -9.093 5.115 -13.488 1.00 38.56 99 ASN A CA 1
ATOM 794 C C . ASN A 1 99 ? -8.771 4.497 -12.124 1.00 38.56 99 ASN A C 1
ATOM 796 O O . ASN A 1 99 ? -9.639 4.199 -11.304 1.00 38.56 99 ASN A O 1
ATOM 800 N N . GLY A 1 100 ? -7.473 4.309 -11.881 1.00 39.38 100 GLY A N 1
ATOM 801 C CA . GLY A 1 100 ? -6.946 4.359 -10.527 1.00 39.38 100 GLY A CA 1
ATOM 802 C C . GLY A 1 100 ? -6.746 5.825 -10.164 1.00 39.38 100 GLY A C 1
ATOM 803 O O . GLY A 1 100 ? -5.815 6.426 -10.679 1.00 39.38 100 GLY A O 1
ATOM 804 N N . SER A 1 101 ? -7.634 6.367 -9.326 1.00 38.84 101 SER A N 1
ATOM 805 C CA . SER A 1 101 ? -7.461 7.609 -8.553 1.00 38.84 101 SER A CA 1
ATOM 806 C C . SER A 1 101 ? -6.629 8.709 -9.238 1.00 38.84 101 SER A C 1
ATOM 808 O O . SER A 1 101 ? -5.436 8.844 -8.960 1.00 38.84 101 SER A O 1
ATOM 810 N N . GLU A 1 102 ? -7.271 9.504 -10.096 1.00 42.03 102 GLU A N 1
ATOM 811 C CA . GLU A 1 102 ? -6.794 10.842 -10.460 1.00 42.03 102 GLU A CA 1
ATOM 812 C C . GLU A 1 102 ? -6.903 11.747 -9.220 1.00 42.03 102 GLU A C 1
ATOM 814 O O . GLU A 1 102 ? -7.938 12.353 -8.963 1.00 42.03 102 GLU A O 1
ATOM 819 N N . ASP A 1 103 ? -5.840 11.788 -8.417 1.00 39.12 103 ASP A N 1
ATOM 820 C CA . ASP A 1 103 ? -5.433 13.028 -7.760 1.00 39.12 103 ASP A CA 1
ATOM 821 C C . ASP A 1 103 ? -4.326 13.611 -8.647 1.00 39.12 103 ASP A C 1
ATOM 823 O O . ASP A 1 103 ? -3.333 12.941 -8.936 1.00 39.12 103 ASP A O 1
ATOM 827 N N . GLU A 1 104 ? -4.532 14.836 -9.120 1.00 38.75 104 GLU A N 1
ATOM 828 C CA . GLU A 1 104 ? -3.602 15.614 -9.935 1.00 38.75 104 GLU A CA 1
ATOM 829 C C . GLU A 1 104 ? -2.237 15.770 -9.237 1.00 38.75 104 GLU A C 1
ATOM 831 O O . GLU A 1 104 ? -2.008 16.678 -8.443 1.00 38.75 104 GLU A O 1
ATOM 836 N N . ASP A 1 105 ? -1.301 14.886 -9.553 1.00 42.75 105 ASP A N 1
ATOM 837 C CA . ASP A 1 105 ? 0.133 15.072 -9.365 1.00 42.75 105 ASP A CA 1
ATOM 838 C C . ASP A 1 105 ? 0.818 14.296 -10.498 1.00 42.75 105 ASP A C 1
ATOM 840 O O . ASP A 1 105 ? 0.521 13.126 -10.728 1.00 42.75 105 ASP A O 1
ATOM 844 N N . GLN A 1 106 ? 1.698 14.970 -11.239 1.00 52.41 106 GLN A N 1
ATOM 845 C CA . GLN A 1 106 ? 2.483 14.434 -12.357 1.00 52.41 106 GLN A CA 1
ATOM 846 C C . GLN A 1 106 ? 2.903 12.968 -12.177 1.00 52.41 106 GLN A C 1
ATOM 848 O O . GLN A 1 106 ? 3.427 12.606 -11.121 1.00 52.41 106 GLN A O 1
ATOM 853 N N . ASP A 1 107 ? 2.757 12.184 -13.250 1.00 75.12 107 ASP A N 1
ATOM 854 C CA . ASP A 1 107 ? 3.248 10.812 -13.408 1.00 75.12 107 ASP A CA 1
ATOM 855 C C . ASP A 1 107 ? 4.575 10.595 -12.645 1.00 75.12 107 ASP A C 1
ATOM 857 O O . ASP A 1 107 ? 5.633 11.089 -13.044 1.00 75.12 107 ASP A O 1
ATOM 861 N N . ILE A 1 108 ? 4.508 9.876 -11.518 1.00 81.31 108 ILE A N 1
ATOM 862 C CA . ILE A 1 108 ? 5.622 9.621 -10.589 1.00 81.31 108 ILE A CA 1
ATOM 863 C C . ILE A 1 108 ? 6.780 8.972 -11.356 1.00 81.31 108 ILE A C 1
ATOM 865 O O . ILE A 1 108 ? 7.941 9.295 -11.131 1.00 81.31 108 ILE A O 1
ATOM 869 N N . CYS A 1 109 ? 6.500 8.103 -12.325 1.00 74.25 109 CYS A N 1
ATOM 870 C CA . CYS A 1 109 ? 7.550 7.420 -13.078 1.00 74.25 109 CYS A CA 1
ATOM 871 C C . CYS A 1 109 ? 8.328 8.359 -14.014 1.00 74.25 109 CYS A C 1
ATOM 873 O O . CYS A 1 109 ? 9.453 8.030 -14.376 1.00 74.25 109 CYS A O 1
ATOM 875 N N . THR A 1 110 ? 7.790 9.536 -14.355 1.00 78.38 110 THR A N 1
ATOM 876 C CA . THR A 1 110 ? 8.454 10.530 -15.223 1.00 78.38 110 THR A CA 1
ATOM 877 C C . THR A 1 110 ? 9.349 11.519 -14.472 1.00 78.38 110 THR A C 1
ATOM 879 O O . THR A 1 110 ? 10.126 12.252 -15.089 1.00 78.38 110 THR A O 1
ATOM 882 N N . GLN A 1 111 ? 9.287 11.562 -13.137 1.00 81.31 111 GLN A N 1
ATOM 883 C CA . GLN A 1 111 ? 10.074 12.523 -12.364 1.00 81.31 111 GLN A CA 1
ATOM 884 C C . GLN A 1 111 ? 11.549 12.094 -12.293 1.00 81.31 111 GLN A C 1
ATOM 886 O O . GLN A 1 111 ? 11.875 10.924 -12.076 1.00 81.31 111 GLN A O 1
ATOM 891 N N . LYS A 1 112 ? 12.470 13.063 -12.423 1.00 82.44 112 LYS A N 1
ATOM 892 C CA . LYS A 1 112 ? 13.928 12.820 -12.512 1.00 82.44 112 LYS A CA 1
ATOM 893 C C . LYS A 1 112 ? 14.507 12.020 -11.341 1.00 82.44 112 LYS A C 1
ATOM 895 O O . LYS A 1 112 ? 15.517 11.343 -11.507 1.00 82.44 112 LYS A O 1
ATOM 900 N N . GLU A 1 113 ? 13.925 12.135 -10.151 1.00 84.25 113 GLU A N 1
ATOM 901 C CA . GLU A 1 113 ? 14.380 11.395 -8.969 1.00 84.25 113 GLU A CA 1
ATOM 902 C C . GLU A 1 113 ? 14.022 9.906 -9.024 1.00 84.25 113 GLU A C 1
ATOM 904 O O . GLU A 1 113 ? 14.828 9.070 -8.616 1.00 84.25 113 GLU A O 1
ATOM 909 N N . HIS A 1 114 ? 12.865 9.573 -9.597 1.00 84.56 114 HIS A N 1
ATOM 910 C CA . HIS A 1 114 ? 12.367 8.208 -9.717 1.00 84.56 114 HIS A CA 1
ATOM 911 C C . HIS A 1 114 ? 13.019 7.474 -10.898 1.00 84.56 114 HIS A C 1
ATOM 913 O O . HIS A 1 114 ? 13.469 6.338 -10.731 1.00 84.56 114 HIS A O 1
ATOM 919 N N . LEU A 1 115 ? 13.180 8.147 -12.047 1.00 80.38 115 LEU A N 1
ATOM 920 C CA . LEU A 1 115 ? 13.816 7.593 -13.253 1.00 80.38 115 LEU A CA 1
ATOM 921 C C . LEU A 1 115 ? 15.206 7.005 -12.979 1.00 80.38 115 LEU A C 1
ATOM 923 O O . LEU A 1 115 ? 15.475 5.873 -13.363 1.00 80.38 115 LEU A O 1
ATOM 927 N N . LYS A 1 116 ? 16.049 7.705 -12.207 1.00 85.25 116 LYS A N 1
ATOM 928 C CA . LYS A 1 116 ? 17.405 7.241 -11.845 1.00 85.25 116 LYS A CA 1
ATOM 929 C C . LYS A 1 116 ? 17.437 5.872 -11.165 1.00 85.25 116 LYS A C 1
ATOM 931 O O . LYS A 1 116 ? 18.448 5.174 -11.218 1.00 85.25 116 LYS A O 1
ATOM 936 N N . ILE A 1 117 ? 16.379 5.519 -10.436 1.00 83.75 117 ILE A N 1
ATOM 937 C CA . ILE A 1 117 ? 16.278 4.225 -9.757 1.00 83.75 117 ILE A CA 1
ATOM 938 C C . ILE A 1 117 ? 15.612 3.194 -10.668 1.00 83.75 117 ILE A C 1
ATOM 940 O O . ILE A 1 117 ? 16.016 2.034 -10.648 1.00 83.75 117 ILE A O 1
ATOM 944 N N . LEU A 1 118 ? 14.644 3.609 -11.489 1.00 78.12 118 LEU A N 1
ATOM 945 C CA . LEU A 1 118 ? 13.984 2.747 -12.471 1.00 78.12 118 LEU A CA 1
ATOM 946 C C . LEU A 1 118 ? 14.948 2.273 -13.573 1.00 78.12 118 LEU A C 1
ATOM 948 O O . LEU A 1 118 ? 14.917 1.099 -13.932 1.00 78.12 118 LEU A O 1
ATOM 952 N N . GLU A 1 119 ? 15.869 3.131 -14.022 1.00 81.06 119 GLU A N 1
ATOM 953 C CA . GLU A 1 119 ? 16.924 2.802 -14.997 1.00 81.06 119 GLU A CA 1
ATOM 954 C C . GLU A 1 119 ? 17.867 1.684 -14.518 1.00 81.06 119 GLU A C 1
ATOM 956 O O . GLU A 1 119 ? 18.464 0.987 -15.333 1.00 81.06 119 GLU A O 1
ATOM 961 N N . LYS A 1 120 ? 17.977 1.450 -13.200 1.00 76.19 120 LYS A N 1
ATOM 962 C CA . LYS A 1 120 ? 18.761 0.327 -12.649 1.00 76.19 120 LYS A CA 1
ATOM 963 C C . LYS A 1 120 ? 18.129 -1.040 -12.936 1.00 76.19 120 LYS A C 1
ATOM 965 O O . LYS A 1 120 ? 18.785 -2.061 -12.730 1.00 76.19 120 LYS A O 1
ATOM 970 N N . GLY A 1 121 ? 16.872 -1.065 -13.376 1.00 73.12 121 GLY A N 1
ATOM 971 C CA . GLY A 1 121 ? 16.122 -2.281 -13.651 1.00 73.12 121 GLY A CA 1
ATOM 972 C C . GLY A 1 121 ? 15.697 -3.035 -12.391 1.00 73.12 121 GLY A C 1
ATOM 973 O O . GLY A 1 121 ? 15.888 -2.594 -11.258 1.00 73.12 121 GLY A O 1
ATOM 974 N N . ILE A 1 122 ? 15.078 -4.198 -12.592 1.00 74.38 122 ILE A N 1
ATOM 975 C CA . ILE A 1 122 ? 14.524 -5.008 -11.503 1.00 74.38 122 ILE A CA 1
ATOM 976 C C . ILE A 1 122 ? 15.672 -5.509 -10.602 1.00 74.38 122 ILE A C 1
ATOM 978 O O . ILE A 1 122 ? 16.653 -6.062 -11.109 1.00 74.38 122 ILE A O 1
ATOM 982 N N . PRO A 1 123 ? 15.573 -5.384 -9.265 1.00 76.38 123 PRO A N 1
ATOM 983 C CA . PRO A 1 123 ? 16.593 -5.897 -8.362 1.00 76.38 123 PRO A CA 1
ATOM 984 C C . PRO A 1 123 ? 16.824 -7.401 -8.560 1.00 76.38 123 PRO A C 1
ATOM 986 O O . PRO A 1 123 ? 15.887 -8.198 -8.566 1.00 76.38 123 PRO A O 1
ATOM 989 N N . SER A 1 124 ? 18.089 -7.822 -8.634 1.00 69.75 124 SER A N 1
ATOM 990 C CA . SER A 1 124 ? 18.416 -9.256 -8.656 1.00 69.75 124 SER A CA 1
ATOM 991 C C . SER A 1 124 ? 17.849 -9.963 -7.410 1.00 69.75 124 SER A C 1
ATOM 993 O O . SER A 1 124 ? 18.049 -9.480 -6.285 1.00 69.75 124 SER A O 1
ATOM 995 N N . ASN A 1 125 ? 17.175 -11.098 -7.642 1.00 69.81 125 ASN A N 1
ATOM 996 C CA . ASN A 1 125 ? 16.416 -11.909 -6.680 1.00 69.81 125 ASN A CA 1
ATOM 997 C C . ASN A 1 125 ? 15.169 -11.235 -6.080 1.00 69.81 125 ASN A C 1
ATOM 999 O O . ASN A 1 125 ? 14.678 -11.693 -5.048 1.00 69.81 125 ASN A O 1
ATOM 1003 N N . ALA A 1 126 ? 14.645 -10.173 -6.706 1.00 73.88 126 ALA A N 1
ATOM 1004 C CA . ALA A 1 126 ? 13.374 -9.562 -6.317 1.00 73.88 126 ALA A CA 1
ATOM 1005 C C . ALA A 1 126 ? 12.249 -10.593 -6.201 1.00 73.88 126 ALA A C 1
ATOM 1007 O O . ALA A 1 126 ? 12.172 -11.563 -6.957 1.00 73.88 126 ALA A O 1
ATOM 1008 N N . HIS A 1 127 ? 11.346 -10.357 -5.248 1.00 70.38 127 HIS A N 1
ATOM 1009 C CA . HIS A 1 127 ? 10.116 -11.130 -5.158 1.00 70.38 127 HIS A CA 1
ATOM 1010 C C . HIS A 1 127 ?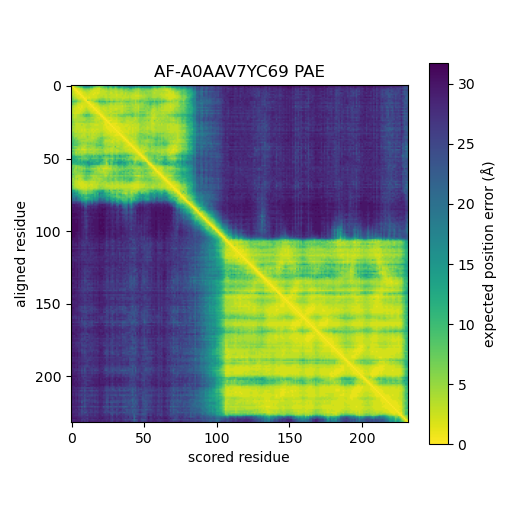 9.370 -11.052 -6.500 1.00 70.38 127 HIS A C 1
ATOM 1012 O O . HIS A 1 127 ? 9.203 -9.965 -7.058 1.00 70.38 127 HIS A O 1
ATOM 1018 N N . VAL A 1 128 ? 8.945 -12.199 -7.028 1.00 70.56 128 VAL A N 1
ATOM 1019 C CA . VAL A 1 128 ? 8.352 -12.283 -8.369 1.00 70.56 128 VAL A CA 1
ATOM 1020 C C . VAL A 1 128 ? 7.035 -11.509 -8.405 1.00 70.56 128 VAL A C 1
ATOM 1022 O O . VAL A 1 128 ? 6.128 -11.769 -7.612 1.00 70.56 128 VAL A O 1
ATOM 1025 N N . GLY A 1 129 ? 6.931 -10.543 -9.315 1.00 70.50 129 GLY A N 1
ATOM 1026 C CA . GLY A 1 129 ? 5.676 -9.858 -9.602 1.00 70.50 129 GLY A CA 1
ATOM 1027 C C . GLY A 1 129 ? 4.733 -10.765 -10.388 1.00 70.50 129 GLY A C 1
ATOM 1028 O O . GLY A 1 129 ? 5.156 -11.412 -11.343 1.00 70.50 129 GLY A O 1
ATOM 1029 N N . ILE A 1 130 ? 3.458 -10.818 -9.999 1.00 68.50 130 ILE A N 1
ATOM 1030 C CA . ILE A 1 130 ? 2.435 -11.577 -10.730 1.00 68.50 130 ILE A CA 1
ATOM 1031 C C . ILE A 1 130 ? 1.394 -10.596 -11.251 1.00 68.50 130 ILE A C 1
ATOM 1033 O O . ILE A 1 130 ? 0.697 -9.947 -10.467 1.00 68.50 130 ILE A O 1
ATOM 1037 N N . LYS A 1 131 ? 1.294 -10.499 -12.580 1.00 67.38 131 LYS A N 1
ATOM 1038 C CA . LYS A 1 131 ? 0.327 -9.626 -13.250 1.00 67.38 131 LYS A CA 1
ATOM 1039 C C . LYS A 1 131 ? -1.108 -10.021 -12.893 1.00 67.38 131 LYS A C 1
ATOM 1041 O O . LYS A 1 131 ? -1.406 -11.200 -12.708 1.00 67.38 131 LYS A O 1
ATOM 1046 N N . ASN A 1 132 ? -1.978 -9.017 -12.792 1.00 66.12 132 ASN A N 1
ATOM 1047 C CA . ASN A 1 132 ? -3.432 -9.154 -12.634 1.00 66.12 132 ASN A CA 1
ATOM 1048 C C . ASN A 1 132 ? -3.889 -10.040 -11.462 1.00 66.12 132 ASN A C 1
ATOM 1050 O O . ASN A 1 132 ? -4.997 -10.573 -11.461 1.00 66.12 132 ASN A O 1
ATOM 1054 N N . LYS A 1 133 ? -3.052 -10.185 -10.429 1.00 70.81 133 LYS A N 1
ATOM 1055 C CA . LYS A 1 133 ? -3.417 -10.873 -9.190 1.00 70.81 133 LYS A CA 1
ATOM 1056 C C . LYS A 1 133 ? -3.371 -9.925 -8.010 1.00 70.81 133 LYS A C 1
ATOM 1058 O O . LYS A 1 133 ? -2.570 -9.000 -7.965 1.00 70.81 133 LYS A O 1
ATOM 1063 N N . HIS A 1 134 ? -4.217 -10.194 -7.025 1.00 75.88 134 HIS A N 1
ATOM 1064 C CA . HIS A 1 134 ? -4.213 -9.506 -5.742 1.00 75.88 134 HIS A CA 1
ATOM 1065 C C . HIS A 1 134 ? -4.030 -10.530 -4.641 1.00 75.88 134 HIS A C 1
ATOM 1067 O O . HIS A 1 134 ? -4.899 -11.376 -4.438 1.00 75.88 134 HIS A O 1
ATOM 1073 N N . TYR A 1 135 ? -2.907 -10.449 -3.938 1.00 73.00 135 TYR A N 1
ATOM 1074 C CA . TYR A 1 135 ? -2.583 -11.354 -2.845 1.00 73.00 135 TYR A CA 1
ATOM 1075 C C . TYR A 1 135 ? -2.598 -10.608 -1.512 1.00 73.00 135 TYR A C 1
ATOM 1077 O O . TYR A 1 135 ? -2.278 -9.415 -1.465 1.00 73.00 135 TYR A O 1
ATOM 1085 N N . PRO A 1 136 ? -2.974 -11.288 -0.415 1.00 74.44 136 PRO A N 1
ATOM 1086 C CA . PRO A 1 136 ? -2.790 -10.730 0.913 1.00 74.44 136 PRO A CA 1
ATOM 1087 C C . PRO A 1 136 ? -1.303 -10.469 1.164 1.00 74.44 136 PRO A C 1
ATOM 1089 O O . PRO A 1 136 ? -0.429 -11.059 0.522 1.00 74.44 136 PRO A O 1
ATOM 1092 N N . LEU A 1 137 ? -1.016 -9.590 2.123 1.00 79.88 137 LEU A N 1
ATOM 1093 C CA . LEU A 1 137 ? 0.356 -9.375 2.557 1.00 79.88 137 LEU A CA 1
ATOM 1094 C C . LEU A 1 137 ? 0.958 -10.697 3.059 1.00 79.88 137 LEU A C 1
ATOM 1096 O O . LEU A 1 137 ? 0.325 -11.379 3.872 1.00 79.88 137 LEU A O 1
ATOM 1100 N N . PRO A 1 138 ? 2.155 -11.075 2.582 1.00 75.88 138 PRO A N 1
ATOM 1101 C CA . PRO A 1 138 ? 2.784 -12.315 2.995 1.00 75.88 138 PRO A CA 1
ATOM 1102 C C . PRO A 1 138 ? 3.208 -12.243 4.465 1.00 75.88 138 PRO A C 1
ATOM 1104 O O . PRO A 1 138 ? 3.531 -11.180 4.995 1.00 75.88 138 PRO A O 1
ATOM 1107 N N . THR A 1 139 ? 3.254 -13.402 5.124 1.00 71.38 139 THR A N 1
ATOM 1108 C CA . THR A 1 139 ? 3.868 -13.545 6.457 1.00 71.38 139 THR A CA 1
ATOM 1109 C C . THR A 1 139 ? 5.395 -13.484 6.391 1.00 71.38 139 THR A C 1
ATOM 1111 O O . THR A 1 139 ? 6.061 -13.232 7.396 1.00 71.38 139 THR A O 1
ATOM 1114 N N . THR A 1 140 ? 5.957 -13.701 5.201 1.00 75.56 140 THR A N 1
ATOM 1115 C CA . THR A 1 140 ? 7.379 -13.569 4.899 1.00 75.56 140 THR A CA 1
ATOM 1116 C C . THR A 1 140 ? 7.708 -12.160 4.392 1.00 75.56 140 THR A C 1
ATOM 1118 O O . THR A 1 140 ? 6.833 -11.461 3.882 1.00 75.56 140 THR A O 1
ATOM 1121 N N . PRO A 1 141 ? 8.971 -11.710 4.509 1.00 82.00 141 PRO A N 1
ATOM 1122 C CA . PRO A 1 141 ? 9.375 -10.408 3.989 1.00 82.00 141 PRO A CA 1
ATOM 1123 C C . PRO A 1 141 ? 9.147 -10.298 2.476 1.00 82.00 141 PRO A C 1
ATOM 1125 O O . PRO A 1 141 ? 9.519 -11.207 1.729 1.00 82.00 141 PRO A O 1
ATOM 1128 N N . ILE A 1 142 ? 8.636 -9.159 2.004 1.00 86.75 142 ILE A N 1
ATOM 1129 C CA . ILE A 1 142 ? 8.699 -8.811 0.579 1.00 86.75 142 ILE A CA 1
ATOM 1130 C C . ILE A 1 142 ? 10.145 -8.409 0.306 1.00 86.75 142 ILE A C 1
ATOM 1132 O O . ILE A 1 142 ? 10.616 -7.378 0.793 1.00 86.75 142 ILE A O 1
ATOM 1136 N N . ARG A 1 143 ? 10.883 -9.277 -0.388 1.00 78.62 143 ARG A N 1
ATOM 1137 C CA . ARG A 1 143 ? 12.336 -9.158 -0.504 1.00 78.62 143 ARG A CA 1
ATOM 1138 C C . ARG A 1 143 ? 12.761 -8.350 -1.722 1.00 78.62 143 ARG A C 1
ATOM 1140 O O . ARG A 1 143 ? 12.175 -8.481 -2.794 1.00 78.62 143 ARG A O 1
ATOM 1147 N N . TYR A 1 144 ? 13.863 -7.630 -1.521 1.00 77.88 144 TYR A N 1
ATOM 1148 C CA . TYR A 1 144 ? 14.679 -6.988 -2.547 1.00 77.88 144 TYR A CA 1
ATOM 1149 C C . TYR A 1 144 ? 13.875 -6.038 -3.437 1.00 77.88 144 TYR A C 1
ATOM 1151 O O . TYR A 1 144 ? 13.818 -6.203 -4.648 1.00 77.88 144 TYR A O 1
ATOM 1159 N N . VAL A 1 145 ? 13.281 -5.032 -2.798 1.00 87.62 145 VAL A N 1
ATOM 1160 C CA . VAL A 1 145 ? 12.806 -3.797 -3.443 1.00 87.62 145 VAL A CA 1
ATOM 1161 C C . VAL A 1 145 ? 13.907 -2.736 -3.334 1.00 87.62 145 VAL A C 1
ATOM 1163 O O . VAL A 1 145 ? 14.782 -2.864 -2.474 1.00 87.62 145 VAL A O 1
ATOM 1166 N N . PHE A 1 146 ? 13.900 -1.695 -4.165 1.00 87.38 146 PHE A N 1
ATOM 1167 C CA . PHE A 1 146 ? 14.854 -0.586 -4.008 1.00 87.38 146 PHE A CA 1
ATOM 1168 C C . PHE A 1 146 ? 14.286 0.527 -3.129 1.00 87.38 146 PHE A C 1
ATOM 1170 O O . PHE A 1 146 ? 13.091 0.803 -3.174 1.00 87.38 146 PHE A O 1
ATOM 1177 N N . ASN A 1 147 ? 15.145 1.182 -2.347 1.00 89.19 147 ASN A N 1
ATOM 1178 C CA . ASN A 1 147 ? 14.828 2.450 -1.681 1.00 89.19 147 ASN A CA 1
ATOM 1179 C C . ASN A 1 147 ? 15.214 3.662 -2.561 1.00 89.19 147 ASN A C 1
ATOM 1181 O O . ASN A 1 147 ? 15.771 3.504 -3.645 1.00 89.19 147 ASN A O 1
ATOM 1185 N N . GLU A 1 148 ? 14.987 4.880 -2.065 1.00 87.12 148 GLU A N 1
ATOM 1186 C CA . GLU A 1 148 ? 15.390 6.156 -2.697 1.00 87.12 148 GLU A CA 1
ATOM 1187 C C . GLU A 1 148 ? 16.886 6.285 -3.042 1.00 87.12 148 GLU A C 1
ATOM 1189 O O . GLU A 1 148 ? 17.250 7.054 -3.925 1.00 87.12 148 GLU A O 1
ATOM 1194 N N . LYS A 1 149 ? 17.760 5.513 -2.385 1.00 85.75 149 LYS A N 1
ATOM 1195 C CA . LYS A 1 149 ? 19.207 5.468 -2.661 1.00 85.75 149 LYS A CA 1
ATOM 1196 C C . LYS A 1 149 ? 19.576 4.372 -3.672 1.00 85.75 149 LYS A C 1
ATOM 1198 O O . LYS A 1 149 ? 20.705 4.315 -4.156 1.00 85.75 149 LYS A O 1
ATOM 1203 N N . GLY A 1 150 ? 18.624 3.506 -4.023 1.00 83.94 150 GLY A N 1
ATOM 1204 C CA . GLY A 1 150 ? 18.828 2.316 -4.844 1.00 83.94 150 GLY A CA 1
ATOM 1205 C C . GLY A 1 150 ? 19.477 1.146 -4.102 1.00 83.94 150 GLY A C 1
ATOM 1206 O O . GLY A 1 150 ? 19.993 0.240 -4.750 1.00 83.94 150 GLY A O 1
ATOM 1207 N N . ASP A 1 151 ? 19.467 1.150 -2.767 1.00 87.06 151 ASP A N 1
ATOM 1208 C CA . ASP A 1 151 ? 19.864 -0.012 -1.974 1.00 87.06 151 ASP A CA 1
ATOM 1209 C C . ASP A 1 151 ? 18.731 -1.041 -1.954 1.00 87.06 151 ASP A C 1
ATOM 1211 O O . ASP A 1 151 ? 17.548 -0.690 -1.880 1.00 87.06 151 ASP A O 1
ATOM 1215 N N . LYS A 1 152 ? 19.093 -2.328 -1.957 1.00 87.50 152 LYS A N 1
ATOM 1216 C CA . LYS A 1 152 ? 18.126 -3.417 -1.794 1.00 87.50 152 LYS A CA 1
ATOM 1217 C C . LYS A 1 152 ? 17.627 -3.463 -0.351 1.00 87.50 152 LYS A C 1
ATOM 1219 O O . LYS A 1 152 ? 18.415 -3.626 0.582 1.00 87.50 152 LYS A O 1
ATOM 1224 N N . VAL A 1 153 ? 16.313 -3.394 -0.182 1.00 92.25 153 VAL A N 1
ATOM 1225 C CA . VAL A 1 153 ? 15.640 -3.491 1.113 1.00 92.25 153 VAL A CA 1
ATOM 1226 C C . VAL A 1 153 ? 14.551 -4.561 1.101 1.00 92.25 153 VAL A C 1
ATOM 1228 O O . VAL A 1 153 ? 14.127 -5.053 0.055 1.00 92.25 153 VAL A O 1
ATOM 1231 N N . GLN A 1 154 ? 14.116 -4.955 2.291 1.00 90.62 154 GLN A N 1
ATOM 1232 C CA . GLN A 1 154 ? 13.035 -5.901 2.524 1.00 90.62 154 GLN A CA 1
ATOM 1233 C C . GLN A 1 154 ? 11.945 -5.234 3.357 1.00 90.62 154 GLN A C 1
ATOM 1235 O O . GLN A 1 154 ? 12.243 -4.505 4.303 1.00 90.62 154 GLN A O 1
ATOM 1240 N N . LEU A 1 155 ? 10.689 -5.512 3.021 1.00 91.50 155 LEU A N 1
ATOM 1241 C CA . LEU A 1 155 ? 9.528 -5.010 3.749 1.00 91.50 155 LEU A CA 1
ATOM 1242 C C . LEU A 1 155 ? 8.968 -6.119 4.631 1.00 91.50 155 LEU A C 1
ATOM 1244 O O . LEU A 1 155 ? 8.645 -7.202 4.142 1.00 91.50 155 LEU A O 1
ATOM 1248 N N . ILE A 1 156 ? 8.845 -5.847 5.926 1.00 87.56 156 ILE A N 1
ATOM 1249 C CA . ILE A 1 156 ? 8.324 -6.792 6.914 1.00 87.56 156 ILE A CA 1
ATOM 1250 C C . ILE A 1 156 ? 7.161 -6.133 7.644 1.00 87.56 156 ILE A C 1
ATOM 1252 O O . ILE A 1 156 ? 7.348 -5.152 8.363 1.00 87.56 156 ILE A O 1
ATOM 1256 N N . PHE A 1 157 ? 5.966 -6.694 7.490 1.00 85.56 157 PHE A N 1
ATOM 1257 C CA . PHE A 1 157 ? 4.771 -6.224 8.182 1.00 85.56 157 PHE A CA 1
ATOM 1258 C C . PHE A 1 157 ? 4.607 -6.983 9.502 1.00 85.56 157 PHE A C 1
ATOM 1260 O O . PHE A 1 157 ? 4.411 -8.197 9.529 1.00 85.56 157 PHE A O 1
ATOM 1267 N N . LYS A 1 158 ? 4.714 -6.263 10.619 1.00 83.12 158 LYS A N 1
ATOM 1268 C CA . LYS A 1 158 ? 4.508 -6.772 11.977 1.00 83.12 158 LYS A CA 1
ATOM 1269 C C . LYS A 1 158 ? 3.144 -6.308 12.477 1.00 83.12 158 LYS A C 1
ATOM 1271 O O . LYS A 1 158 ? 3.059 -5.370 13.263 1.00 83.12 158 LYS A O 1
ATOM 1276 N N . PHE A 1 159 ? 2.078 -6.976 12.032 1.00 78.62 159 PHE A N 1
ATOM 1277 C CA . PHE A 1 159 ? 0.696 -6.586 12.355 1.00 78.62 159 PHE A CA 1
ATOM 1278 C C . PHE A 1 159 ? 0.397 -6.579 13.858 1.00 78.62 159 PHE A C 1
ATOM 1280 O O . PHE A 1 159 ? -0.263 -5.668 14.337 1.00 78.62 159 PHE A O 1
ATOM 1287 N N . THR A 1 160 ? 0.943 -7.529 14.626 1.00 78.12 160 THR A N 1
ATOM 1288 C CA . THR A 1 160 ? 0.789 -7.558 16.094 1.00 78.12 160 THR A CA 1
ATOM 1289 C C . THR A 1 160 ? 1.355 -6.307 16.770 1.00 78.12 160 THR A C 1
ATOM 1291 O O . THR A 1 160 ? 0.886 -5.920 17.832 1.00 78.12 160 THR A O 1
ATOM 1294 N N . GLN A 1 161 ? 2.370 -5.684 16.164 1.00 81.19 161 GLN A N 1
ATOM 1295 C CA . GLN A 1 161 ? 3.034 -4.484 16.677 1.00 81.19 161 GLN A CA 1
ATOM 1296 C C . GLN A 1 161 ? 2.591 -3.210 15.947 1.00 81.19 161 GLN A C 1
ATOM 1298 O O . GLN A 1 161 ? 3.123 -2.145 16.243 1.00 81.19 161 GLN A O 1
ATOM 1303 N N . ASP A 1 162 ? 1.673 -3.320 14.981 1.00 82.94 162 ASP A N 1
ATOM 1304 C CA . ASP A 1 162 ? 1.252 -2.235 14.090 1.00 82.94 162 ASP A CA 1
ATOM 1305 C C . ASP A 1 162 ? 2.435 -1.485 13.437 1.00 82.94 162 ASP A C 1
ATOM 1307 O O . ASP A 1 162 ? 2.497 -0.255 13.391 1.00 82.94 162 ASP A O 1
ATOM 1311 N N . GLN A 1 163 ? 3.437 -2.233 12.957 1.00 89.25 163 GLN A N 1
ATOM 1312 C CA . GLN A 1 163 ? 4.671 -1.675 12.390 1.00 89.25 163 GLN A CA 1
ATOM 1313 C C . GLN A 1 163 ? 5.019 -2.265 11.022 1.00 89.25 163 GLN A C 1
ATOM 1315 O O . GLN A 1 163 ? 4.913 -3.469 10.791 1.00 89.25 163 GLN A O 1
ATOM 1320 N N . LEU A 1 164 ? 5.543 -1.416 10.142 1.00 91.62 164 LEU A N 1
ATOM 1321 C CA . LEU A 1 164 ? 6.280 -1.779 8.938 1.00 91.62 164 LEU A CA 1
ATOM 1322 C C . LEU A 1 164 ? 7.774 -1.611 9.200 1.00 91.62 164 LEU A C 1
ATOM 1324 O O . LEU A 1 164 ? 8.236 -0.540 9.590 1.00 91.62 164 LEU A O 1
ATOM 1328 N N . TRP A 1 165 ? 8.551 -2.661 8.973 1.00 92.56 165 TRP A N 1
ATOM 1329 C CA . TRP A 1 165 ? 10.004 -2.590 9.019 1.00 92.56 165 TRP A CA 1
ATOM 1330 C C . TRP A 1 165 ? 10.558 -2.609 7.598 1.00 92.56 165 TRP A C 1
ATOM 1332 O O . TRP A 1 165 ? 10.215 -3.482 6.803 1.00 92.56 165 TRP A O 1
ATOM 1342 N N . ILE A 1 166 ? 11.434 -1.653 7.301 1.00 92.81 166 ILE A N 1
ATOM 1343 C CA . ILE A 1 166 ? 12.194 -1.567 6.056 1.00 92.81 166 ILE A CA 1
ATOM 1344 C C . ILE A 1 166 ? 13.641 -1.927 6.394 1.00 92.81 166 ILE A C 1
ATOM 1346 O O . ILE A 1 166 ? 14.383 -1.112 6.947 1.00 92.81 166 ILE A O 1
ATOM 1350 N N . GLY A 1 167 ? 14.011 -3.179 6.135 1.00 88.81 167 GLY A N 1
ATOM 1351 C CA . GLY A 1 167 ? 15.328 -3.735 6.445 1.00 88.81 167 GLY A CA 1
ATOM 1352 C C . GLY A 1 167 ? 16.276 -3.653 5.254 1.00 88.81 167 GLY A C 1
ATOM 1353 O O . GLY A 1 167 ? 15.962 -4.166 4.187 1.00 88.81 167 GLY A O 1
ATOM 1354 N N . SER A 1 168 ? 17.440 -3.043 5.436 1.00 87.81 168 SER A N 1
ATOM 1355 C CA . SER A 1 168 ? 18.584 -3.103 4.517 1.00 87.81 168 SER A CA 1
ATOM 1356 C C . SER A 1 168 ? 19.681 -3.996 5.107 1.00 87.81 168 SER A C 1
ATOM 1358 O O . SER A 1 168 ? 19.584 -4.421 6.258 1.00 87.81 168 SER A O 1
ATOM 1360 N N . SER A 1 169 ? 20.760 -4.243 4.360 1.00 82.38 169 SER A N 1
ATOM 1361 C CA . SER A 1 169 ? 21.943 -4.936 4.898 1.00 82.38 169 SER A CA 1
ATOM 1362 C C . SER A 1 169 ? 22.648 -4.162 6.019 1.00 82.38 169 SER A C 1
ATOM 1364 O O . SER A 1 169 ? 23.333 -4.769 6.834 1.00 82.38 169 SER A O 1
ATOM 1366 N N . LYS A 1 170 ? 22.486 -2.833 6.068 1.00 86.00 170 LYS A N 1
ATOM 1367 C CA . LYS A 1 170 ? 23.186 -1.946 7.012 1.00 86.00 170 LYS A CA 1
ATOM 1368 C C . LYS A 1 170 ? 22.344 -1.581 8.233 1.00 86.00 170 LYS A C 1
ATOM 1370 O O . LYS A 1 170 ? 22.883 -1.333 9.304 1.00 86.00 170 LYS A O 1
ATOM 1375 N N . SER A 1 171 ? 21.027 -1.483 8.073 1.00 87.50 171 SER A N 1
ATOM 1376 C CA . SER A 1 171 ? 20.121 -1.014 9.126 1.00 87.50 171 SER A CA 1
ATOM 1377 C C . SER A 1 171 ? 18.665 -1.380 8.847 1.00 87.50 171 SER A C 1
ATOM 1379 O O . SER A 1 171 ? 18.283 -1.654 7.709 1.00 87.50 171 SER A O 1
ATOM 1381 N N . THR A 1 172 ? 17.829 -1.349 9.889 1.00 90.81 172 THR A N 1
ATOM 1382 C CA . THR A 1 172 ? 16.375 -1.538 9.779 1.00 90.81 172 THR A CA 1
ATOM 1383 C C . THR A 1 172 ? 15.641 -0.303 10.281 1.00 90.81 172 THR A C 1
ATOM 1385 O O . THR A 1 172 ? 15.786 0.082 11.440 1.00 90.81 172 THR A O 1
ATOM 1388 N N . LYS A 1 173 ? 14.806 0.289 9.425 1.00 90.62 173 LYS A N 1
ATOM 1389 C CA . LYS A 1 173 ? 13.922 1.401 9.784 1.00 90.62 173 LYS A CA 1
ATOM 1390 C C . LYS A 1 173 ? 12.556 0.851 10.186 1.00 90.62 173 LYS A C 1
ATOM 1392 O O . LYS A 1 173 ? 11.899 0.200 9.379 1.00 90.62 173 LYS A O 1
ATOM 1397 N N . LYS A 1 174 ? 12.126 1.113 11.420 1.00 93.31 174 LYS A N 1
ATOM 1398 C CA . LYS A 1 174 ? 10.815 0.697 11.944 1.00 93.31 174 LYS A CA 1
ATOM 1399 C C . LYS A 1 174 ? 9.849 1.875 11.867 1.00 93.31 174 LYS A C 1
ATOM 1401 O O . LYS A 1 174 ? 10.142 2.939 12.403 1.00 93.31 174 LYS A O 1
ATOM 1406 N N . ILE A 1 175 ? 8.726 1.694 11.187 1.00 90.69 175 ILE A N 1
ATOM 1407 C CA . ILE A 1 175 ? 7.720 2.727 10.943 1.00 90.69 175 ILE A CA 1
ATOM 1408 C C . ILE A 1 175 ? 6.388 2.203 11.480 1.00 90.69 175 ILE A C 1
ATOM 1410 O O . ILE A 1 175 ? 5.873 1.225 10.941 1.00 90.69 175 ILE A O 1
ATOM 1414 N N . PRO A 1 176 ? 5.808 2.806 12.527 1.00 88.81 176 PRO A N 1
ATOM 1415 C CA . PRO A 1 176 ? 4.452 2.458 12.939 1.00 88.81 176 PRO A CA 1
ATOM 1416 C C . PRO A 1 176 ? 3.456 2.827 11.834 1.00 88.81 176 PRO A C 1
ATOM 1418 O O . PRO A 1 176 ? 3.567 3.913 11.258 1.00 88.81 176 PRO A O 1
ATOM 1421 N N . LEU A 1 177 ? 2.501 1.945 11.529 1.00 85.06 177 LEU A N 1
ATOM 1422 C CA . LEU A 1 177 ? 1.580 2.130 10.399 1.00 85.06 177 LEU A CA 1
ATOM 1423 C C . LEU A 1 177 ? 0.742 3.408 10.558 1.00 85.06 177 LEU A C 1
ATOM 1425 O O . LEU A 1 177 ? 0.544 4.138 9.592 1.00 85.06 177 LEU A O 1
ATOM 1429 N N . SER A 1 178 ? 0.383 3.758 11.795 1.00 84.19 178 SER A N 1
ATOM 1430 C CA . SER A 1 178 ? -0.313 5.002 12.168 1.00 84.19 178 SER A CA 1
ATOM 1431 C C . SER A 1 178 ? 0.409 6.315 11.799 1.00 84.19 178 SER A C 1
ATOM 1433 O O . SER A 1 178 ? -0.227 7.378 11.700 1.00 84.19 178 SER A O 1
ATOM 1435 N N . HIS A 1 179 ? 1.730 6.279 11.579 1.00 86.31 179 HIS A N 1
ATOM 1436 C CA . HIS A 1 179 ? 2.504 7.443 11.129 1.00 86.31 179 HIS A CA 1
ATOM 1437 C C . HIS A 1 179 ? 2.434 7.667 9.618 1.00 86.31 179 HIS A C 1
ATOM 1439 O O . HIS A 1 179 ? 2.762 8.763 9.155 1.00 86.31 179 HIS A O 1
ATOM 1445 N N . ILE A 1 180 ? 2.010 6.664 8.850 1.00 88.31 180 ILE A N 1
ATOM 1446 C CA . ILE A 1 180 ? 1.869 6.781 7.403 1.00 88.31 180 ILE A CA 1
ATOM 1447 C C . ILE A 1 180 ? 0.528 7.460 7.127 1.00 88.31 180 ILE A C 1
ATOM 1449 O O . ILE A 1 180 ? -0.534 6.913 7.411 1.00 88.31 180 ILE A O 1
ATOM 1453 N N . LYS A 1 181 ? 0.575 8.693 6.618 1.00 85.19 181 LYS A N 1
ATOM 1454 C CA . LYS A 1 181 ? -0.624 9.518 6.401 1.00 85.19 181 LYS A CA 1
ATOM 1455 C C . LYS A 1 181 ? -1.210 9.351 5.008 1.00 85.19 181 LYS A C 1
ATOM 1457 O O . LYS A 1 181 ? -2.422 9.443 4.847 1.00 85.19 181 LYS A O 1
ATOM 1462 N N . LYS A 1 182 ? -0.353 9.120 4.015 1.00 86.38 182 LYS A N 1
ATOM 1463 C CA . LYS A 1 182 ? -0.734 8.918 2.615 1.00 86.38 182 LYS A CA 1
ATOM 1464 C C . LYS A 1 182 ? 0.113 7.817 1.994 1.00 86.38 182 LYS A C 1
ATOM 1466 O O . LYS A 1 182 ? 1.275 7.638 2.368 1.00 86.38 182 LYS A O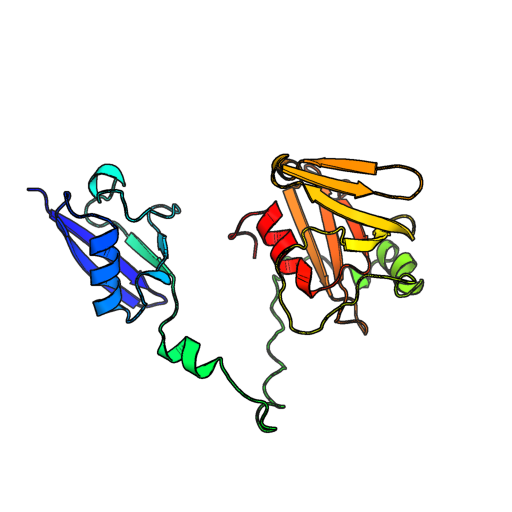 1
ATOM 1471 N N . VAL A 1 183 ? -0.482 7.100 1.046 1.00 88.44 183 VAL A N 1
ATOM 1472 C CA . VAL A 1 183 ? 0.182 6.051 0.271 1.00 88.44 183 VAL A CA 1
ATOM 1473 C C . VAL A 1 183 ? 0.008 6.360 -1.210 1.00 88.44 183 VAL A C 1
ATOM 1475 O O . VAL A 1 183 ? -1.109 6.334 -1.720 1.00 88.44 183 VAL A O 1
ATOM 1478 N N . TYR A 1 184 ? 1.116 6.617 -1.894 1.00 89.50 184 TYR A N 1
ATOM 1479 C CA . TYR A 1 184 ? 1.173 6.797 -3.340 1.00 89.50 184 TYR A CA 1
ATOM 1480 C C . TYR A 1 184 ? 1.552 5.471 -3.990 1.00 89.50 184 TYR A C 1
ATOM 1482 O O . TYR A 1 184 ? 2.384 4.735 -3.459 1.00 89.50 184 TYR A O 1
ATOM 1490 N N . SER A 1 185 ? 0.959 5.143 -5.132 1.00 88.50 185 SER A N 1
ATOM 1491 C CA . SER A 1 185 ? 1.363 3.957 -5.884 1.00 88.50 185 SER A CA 1
ATOM 1492 C C . SER A 1 185 ? 1.165 4.163 -7.372 1.00 88.50 185 SER A C 1
ATOM 1494 O O . SER A 1 185 ? 0.074 4.565 -7.769 1.00 88.50 185 SER A O 1
ATOM 1496 N N . GLN A 1 186 ? 2.143 3.771 -8.177 1.00 85.25 186 GLN A N 1
ATOM 1497 C CA . GLN A 1 186 ? 2.019 3.786 -9.628 1.00 85.25 186 GLN A CA 1
ATOM 1498 C C . GLN A 1 186 ? 2.679 2.552 -10.239 1.00 85.25 186 GLN A C 1
ATOM 1500 O O . GLN A 1 186 ? 3.758 2.150 -9.808 1.00 85.25 186 GLN A O 1
ATOM 1505 N N . ARG A 1 187 ? 2.034 1.935 -11.236 1.00 81.50 187 ARG A N 1
ATOM 1506 C CA . ARG A 1 187 ? 2.645 0.848 -12.017 1.00 81.50 187 ARG A CA 1
ATOM 1507 C C . ARG A 1 187 ? 3.813 1.396 -12.836 1.00 81.50 187 ARG A C 1
ATOM 1509 O O . ARG A 1 187 ? 3.706 2.484 -13.388 1.00 81.50 187 ARG A O 1
ATOM 1516 N N . ILE A 1 188 ? 4.910 0.648 -12.890 1.00 79.38 188 ILE A N 1
ATOM 1517 C CA . ILE A 1 188 ? 6.084 1.049 -13.669 1.00 79.38 188 ILE A CA 1
ATOM 1518 C C . ILE A 1 188 ? 5.777 0.787 -15.155 1.00 79.38 188 ILE A C 1
ATOM 1520 O O . ILE A 1 188 ? 5.372 -0.338 -15.472 1.00 79.38 188 ILE A O 1
ATOM 1524 N N . PRO A 1 189 ? 5.947 1.780 -16.052 1.00 72.75 189 PRO A N 1
ATOM 1525 C CA . PRO A 1 189 ? 5.834 1.572 -17.495 1.00 72.75 189 PRO A CA 1
ATOM 1526 C C . PRO A 1 189 ? 6.738 0.424 -17.958 1.00 72.75 189 PRO A C 1
ATOM 1528 O O . PRO A 1 189 ? 7.803 0.207 -17.385 1.00 72.75 189 PRO A O 1
ATOM 1531 N N . ASP A 1 190 ? 6.285 -0.359 -18.935 1.00 71.12 190 ASP A N 1
ATOM 1532 C CA . ASP A 1 190 ? 6.979 -1.538 -19.488 1.00 71.12 190 ASP A CA 1
ATOM 1533 C C . ASP A 1 190 ? 7.174 -2.728 -18.522 1.00 71.12 190 ASP A C 1
ATOM 1535 O O . ASP A 1 190 ? 7.466 -3.845 -18.955 1.00 71.12 190 ASP A O 1
ATOM 1539 N N . ILE A 1 191 ? 6.952 -2.544 -17.213 1.00 71.69 191 ILE A N 1
ATOM 1540 C CA . ILE A 1 191 ? 7.138 -3.573 -16.181 1.00 71.69 191 ILE A CA 1
ATOM 1541 C C . ILE A 1 191 ? 5.928 -3.630 -15.237 1.00 71.69 191 ILE A C 1
ATOM 1543 O O . ILE A 1 191 ? 6.016 -3.439 -14.023 1.00 71.69 191 ILE A O 1
ATOM 1547 N N . GLU A 1 192 ? 4.774 -3.972 -15.801 1.00 70.69 192 GLU A N 1
ATOM 1548 C CA . GLU A 1 192 ? 3.462 -3.927 -15.134 1.00 70.69 192 GLU A CA 1
ATOM 1549 C C . GLU A 1 192 ? 3.322 -4.807 -13.885 1.00 70.69 192 GLU A C 1
ATOM 1551 O O . GLU A 1 192 ? 2.420 -4.599 -13.074 1.00 70.69 192 GLU A O 1
ATOM 1556 N N . GLN A 1 193 ? 4.185 -5.814 -13.726 1.00 76.06 193 GLN A N 1
ATOM 1557 C CA . GLN A 1 193 ? 4.199 -6.671 -12.538 1.00 76.06 193 GLN A CA 1
ATOM 1558 C C . GLN A 1 193 ? 4.795 -5.984 -11.296 1.00 76.06 193 GLN A C 1
ATOM 1560 O O . GLN A 1 193 ? 4.739 -6.538 -10.192 1.00 76.06 193 GLN A O 1
ATOM 1565 N N . TYR A 1 194 ? 5.370 -4.795 -11.479 1.00 83.19 194 TYR A N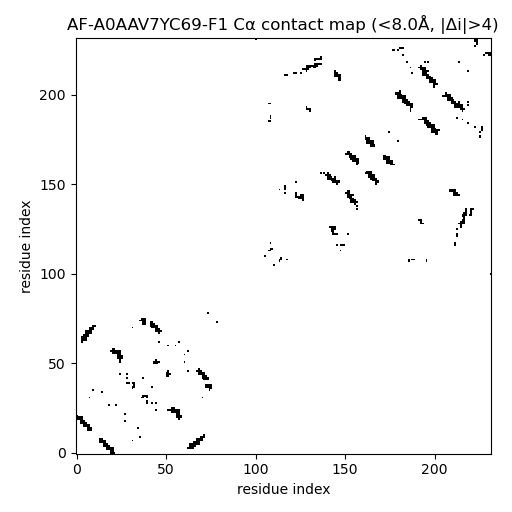 1
ATOM 1566 C CA . TYR A 1 194 ? 5.990 -4.001 -10.438 1.00 83.19 194 TYR A CA 1
ATOM 1567 C C . TYR A 1 194 ? 5.427 -2.577 -10.398 1.00 83.19 194 TYR A C 1
ATOM 1569 O O . TYR A 1 194 ? 4.881 -2.025 -11.354 1.00 83.19 194 TYR A O 1
ATOM 1577 N N . SER A 1 195 ? 5.528 -1.960 -9.229 1.00 87.12 195 SER A N 1
ATOM 1578 C CA . SER A 1 195 ? 5.015 -0.620 -8.977 1.00 87.12 195 SER A CA 1
ATOM 1579 C C . SER A 1 195 ? 5.972 0.171 -8.094 1.00 87.12 195 SER A C 1
ATOM 1581 O O . SER A 1 195 ? 6.693 -0.388 -7.262 1.00 87.12 195 SER A O 1
ATOM 1583 N N . VAL A 1 196 ? 5.964 1.485 -8.278 1.00 89.56 196 VAL A N 1
ATOM 1584 C CA . VAL A 1 196 ? 6.523 2.450 -7.336 1.00 89.56 196 VAL A CA 1
ATOM 1585 C C . VAL A 1 196 ? 5.517 2.635 -6.206 1.00 89.56 196 VAL A C 1
ATOM 1587 O O . VAL A 1 196 ? 4.312 2.721 -6.444 1.00 89.56 196 VAL A O 1
ATOM 1590 N N . LEU A 1 197 ? 6.007 2.675 -4.972 1.00 93.25 197 LEU A N 1
ATOM 1591 C CA . LEU A 1 197 ? 5.225 2.866 -3.757 1.00 93.25 197 LEU A CA 1
ATOM 1592 C C . LEU A 1 197 ? 5.855 3.993 -2.934 1.00 93.25 197 LEU A C 1
ATOM 1594 O O . LEU A 1 197 ? 7.016 3.907 -2.542 1.00 93.25 197 LEU A O 1
ATOM 1598 N N . GLY A 1 198 ? 5.079 5.029 -2.639 1.00 93.06 198 GLY A N 1
ATOM 1599 C CA . GLY A 1 198 ? 5.467 6.125 -1.757 1.00 93.06 198 GLY A CA 1
ATOM 1600 C C . GLY A 1 198 ? 4.698 6.061 -0.446 1.00 93.06 198 GLY A C 1
ATOM 1601 O O . GLY A 1 198 ? 3.470 6.027 -0.448 1.00 93.06 198 GLY A O 1
ATOM 1602 N N . LEU A 1 199 ? 5.400 6.065 0.684 1.00 92.12 199 LEU A N 1
ATOM 1603 C CA . LEU A 1 199 ? 4.804 6.078 2.021 1.00 92.12 199 LEU A CA 1
ATOM 1604 C C . LEU A 1 199 ? 5.097 7.420 2.691 1.00 92.12 199 LEU A C 1
ATOM 1606 O O . LEU A 1 199 ? 6.217 7.646 3.147 1.00 92.12 199 LEU A O 1
ATOM 1610 N N . GLN A 1 200 ? 4.110 8.316 2.755 1.00 90.31 200 GLN A N 1
ATOM 1611 C CA . GLN A 1 200 ? 4.288 9.635 3.365 1.00 90.31 200 GLN A CA 1
ATOM 1612 C C . GLN A 1 200 ? 4.227 9.544 4.889 1.00 90.31 200 GLN A C 1
ATOM 1614 O O . GLN A 1 200 ? 3.162 9.312 5.469 1.00 90.31 200 GLN A O 1
ATOM 1619 N N . ILE A 1 201 ? 5.370 9.755 5.541 1.00 88.19 201 ILE A N 1
ATOM 1620 C CA . ILE A 1 201 ? 5.516 9.691 6.996 1.00 88.19 201 ILE A CA 1
ATOM 1621 C C . ILE A 1 201 ? 5.447 11.116 7.545 1.00 88.19 201 ILE A C 1
ATOM 1623 O O . ILE A 1 201 ? 6.440 11.834 7.558 1.00 88.19 201 ILE A O 1
ATOM 1627 N N . GLY A 1 202 ? 4.270 11.557 7.981 1.00 76.75 202 GLY A N 1
ATOM 1628 C CA . GLY A 1 202 ? 4.040 12.928 8.454 1.00 76.75 202 GLY A CA 1
ATOM 1629 C C . GLY A 1 202 ? 3.356 13.836 7.427 1.00 76.75 202 GLY A C 1
ATOM 1630 O O . GLY A 1 202 ? 2.738 13.373 6.468 1.00 76.75 202 GLY A O 1
ATOM 1631 N N . ASN A 1 203 ? 3.414 15.148 7.660 1.00 77.44 203 ASN A N 1
ATOM 1632 C CA . ASN A 1 203 ? 2.493 16.097 7.021 1.00 77.44 203 ASN A CA 1
ATOM 1633 C C . ASN A 1 203 ? 2.965 16.633 5.660 1.00 77.44 203 ASN A C 1
ATOM 1635 O O . ASN A 1 203 ? 2.154 17.196 4.929 1.00 77.44 203 ASN A O 1
ATOM 1639 N N . THR A 1 204 ? 4.241 16.469 5.297 1.00 79.44 204 THR A N 1
ATOM 1640 C CA . THR A 1 204 ? 4.810 17.035 4.061 1.00 79.44 204 THR A CA 1
ATOM 1641 C C . THR A 1 204 ? 5.159 15.949 3.044 1.00 79.44 204 THR A C 1
ATOM 1643 O O . THR A 1 204 ? 5.533 14.838 3.405 1.00 79.44 204 THR A O 1
ATOM 1646 N N . LYS A 1 205 ? 5.099 16.270 1.744 1.00 73.75 205 LYS A N 1
ATOM 1647 C CA . LYS A 1 205 ? 5.505 15.334 0.675 1.00 73.75 205 LYS A CA 1
ATOM 1648 C C . LYS A 1 205 ? 6.990 14.943 0.759 1.00 73.75 205 LYS A C 1
ATOM 1650 O O . LYS A 1 205 ? 7.348 13.833 0.381 1.00 73.75 205 LYS A O 1
ATOM 1655 N N . LYS A 1 206 ? 7.844 15.809 1.323 1.00 80.06 206 LYS A N 1
ATOM 1656 C CA . LYS A 1 206 ? 9.286 15.554 1.520 1.00 80.06 206 LYS A CA 1
ATOM 1657 C C . LYS A 1 206 ? 9.585 14.415 2.494 1.00 80.06 206 LYS A C 1
ATOM 1659 O O . LYS A 1 206 ? 10.686 13.883 2.474 1.00 80.06 206 LYS A O 1
ATOM 1664 N N . SER A 1 207 ? 8.633 14.041 3.346 1.00 85.94 207 SER A N 1
ATOM 1665 C CA . SER A 1 207 ? 8.792 12.921 4.272 1.00 85.94 207 SER A CA 1
ATOM 1666 C C . SER A 1 207 ? 8.238 11.604 3.713 1.00 85.94 207 SER A C 1
ATOM 1668 O O . SER A 1 207 ? 7.892 10.690 4.466 1.00 85.94 207 SER A O 1
ATOM 1670 N N . THR A 1 208 ? 8.162 11.498 2.384 1.00 90.44 208 THR A N 1
ATOM 1671 C CA . THR A 1 208 ? 7.781 10.274 1.679 1.00 90.44 208 THR A CA 1
ATOM 1672 C C . THR A 1 208 ? 8.970 9.343 1.549 1.00 90.44 208 THR A C 1
ATOM 1674 O O . THR A 1 208 ? 10.005 9.709 1.006 1.00 90.44 208 THR A O 1
ATOM 1677 N N . VAL A 1 209 ? 8.808 8.119 2.044 1.00 90.69 209 VAL A N 1
ATOM 1678 C CA . VAL A 1 209 ? 9.741 7.029 1.773 1.00 90.69 209 VAL A CA 1
ATOM 1679 C C . VAL A 1 209 ? 9.325 6.369 0.471 1.00 90.69 209 VAL A C 1
ATOM 1681 O O . VAL A 1 209 ? 8.231 5.808 0.387 1.00 90.69 209 VAL A O 1
ATOM 1684 N N . TRP A 1 210 ? 10.208 6.419 -0.520 1.00 92.62 210 TRP A N 1
ATOM 1685 C CA . TRP A 1 210 ? 9.980 5.812 -1.826 1.00 92.62 210 TRP A CA 1
ATOM 1686 C C . TRP A 1 210 ? 10.578 4.412 -1.912 1.00 92.62 210 TRP A C 1
ATOM 1688 O O . TRP A 1 210 ? 11.718 4.164 -1.508 1.00 92.62 210 TRP A O 1
ATOM 1698 N N . LEU A 1 211 ? 9.779 3.498 -2.451 1.00 93.44 211 LEU A N 1
ATOM 1699 C CA . LEU A 1 211 ? 10.106 2.102 -2.681 1.00 93.44 211 LEU A CA 1
ATOM 1700 C C . LEU A 1 211 ? 9.814 1.766 -4.142 1.00 93.44 211 LEU A C 1
ATOM 1702 O O . LEU A 1 211 ? 8.723 2.034 -4.642 1.00 93.44 211 LEU A O 1
ATOM 1706 N N . TYR A 1 212 ? 10.778 1.156 -4.817 1.00 90.75 212 TYR A N 1
ATOM 1707 C CA . TYR A 1 212 ? 10.696 0.834 -6.240 1.00 90.75 212 TYR A CA 1
ATOM 1708 C C . TYR A 1 212 ? 10.721 -0.670 -6.444 1.00 90.75 212 TYR A C 1
ATOM 1710 O O . TYR A 1 212 ? 11.304 -1.411 -5.648 1.00 90.75 212 TYR A O 1
ATOM 1718 N N . PHE A 1 213 ? 10.112 -1.107 -7.543 1.00 87.38 213 PHE A N 1
ATOM 1719 C CA . PHE A 1 213 ? 9.951 -2.519 -7.877 1.00 87.38 213 PHE A CA 1
ATOM 1720 C C . PHE A 1 213 ? 9.200 -3.310 -6.798 1.00 87.38 213 PHE A C 1
ATOM 1722 O O . PHE A 1 213 ? 9.527 -4.455 -6.492 1.00 87.38 213 PHE A O 1
ATOM 1729 N N . VAL A 1 214 ? 8.167 -2.702 -6.209 1.00 90.88 214 VAL A N 1
ATOM 1730 C CA . VAL A 1 214 ? 7.266 -3.406 -5.292 1.00 90.88 214 VAL A CA 1
ATOM 1731 C C . VAL A 1 214 ? 6.310 -4.270 -6.122 1.00 90.88 214 VAL A C 1
ATOM 1733 O O . VAL A 1 214 ? 5.684 -3.736 -7.038 1.00 90.88 214 VAL A O 1
ATOM 1736 N N . PRO A 1 215 ? 6.164 -5.579 -5.841 1.00 86.06 215 PRO A N 1
ATOM 1737 C CA . PRO A 1 215 ? 5.277 -6.440 -6.618 1.00 86.06 215 PRO A CA 1
ATOM 1738 C C . PRO A 1 215 ? 3.823 -5.952 -6.567 1.00 86.06 215 PRO A C 1
ATOM 1740 O O . PRO A 1 215 ? 3.249 -5.778 -5.484 1.00 86.06 215 PRO A O 1
ATOM 1743 N N . THR A 1 216 ? 3.215 -5.741 -7.735 1.00 86.06 216 THR A N 1
ATOM 1744 C CA . THR A 1 216 ? 1.891 -5.109 -7.857 1.00 86.06 216 THR A CA 1
ATOM 1745 C C . THR A 1 216 ? 0.796 -5.900 -7.145 1.00 86.06 216 THR A C 1
ATOM 1747 O O . THR A 1 216 ? -0.148 -5.305 -6.616 1.00 86.06 216 THR A O 1
ATOM 1750 N N . GLN A 1 217 ? 0.953 -7.222 -7.018 1.00 84.12 217 GLN A N 1
ATOM 1751 C CA . GLN A 1 217 ? -0.022 -8.072 -6.340 1.00 84.12 217 GLN A CA 1
ATOM 1752 C C . GLN A 1 217 ? -0.236 -7.729 -4.864 1.00 84.12 217 GLN A C 1
ATOM 1754 O O . GLN A 1 217 ? -1.307 -8.015 -4.327 1.00 84.12 217 GLN A O 1
ATOM 1759 N N . PHE A 1 218 ? 0.744 -7.092 -4.216 1.00 84.69 218 PHE A N 1
ATOM 1760 C CA . PHE A 1 218 ? 0.660 -6.712 -2.808 1.00 84.69 218 PHE A CA 1
ATOM 1761 C C . PHE A 1 218 ? 0.210 -5.267 -2.595 1.00 84.69 218 PHE A C 1
ATOM 1763 O O . PHE A 1 218 ? -0.204 -4.937 -1.489 1.00 84.69 218 PHE A O 1
ATOM 1770 N N . ILE A 1 219 ? 0.231 -4.404 -3.618 1.00 87.75 219 ILE A N 1
ATOM 1771 C CA . ILE A 1 219 ? -0.044 -2.960 -3.474 1.00 87.75 219 ILE A CA 1
ATOM 1772 C C . ILE A 1 219 ? -1.406 -2.703 -2.828 1.00 87.75 219 ILE A C 1
ATOM 1774 O O . ILE A 1 219 ? -1.515 -1.905 -1.897 1.00 87.75 219 ILE A O 1
ATOM 1778 N N . ARG A 1 220 ? -2.438 -3.428 -3.266 1.00 85.62 220 ARG A N 1
ATOM 1779 C CA . ARG A 1 220 ? -3.782 -3.321 -2.688 1.00 85.62 220 ARG A CA 1
ATOM 1780 C C . ARG A 1 220 ? -3.800 -3.708 -1.209 1.00 85.62 220 ARG A C 1
ATOM 1782 O O . ARG A 1 220 ? -4.399 -3.008 -0.399 1.00 85.62 220 ARG A O 1
ATOM 1789 N N . ALA A 1 221 ? -3.134 -4.805 -0.853 1.00 84.38 221 ALA A N 1
ATOM 1790 C CA . ALA A 1 221 ? -3.059 -5.262 0.528 1.00 84.38 221 ALA A CA 1
ATOM 1791 C C . ALA A 1 221 ? -2.250 -4.287 1.402 1.00 84.38 221 ALA A C 1
ATOM 1793 O O . ALA A 1 221 ? -2.674 -3.987 2.511 1.00 84.38 221 ALA A O 1
ATOM 1794 N N . ILE A 1 222 ? -1.160 -3.715 0.877 1.00 87.00 222 ILE A N 1
ATOM 1795 C CA . ILE A 1 222 ? -0.367 -2.668 1.539 1.00 87.00 222 ILE A CA 1
ATOM 1796 C C . ILE A 1 222 ? -1.235 -1.444 1.844 1.00 87.00 222 ILE A C 1
ATOM 1798 O O . ILE A 1 222 ? -1.290 -1.013 2.995 1.00 87.00 222 ILE A O 1
ATOM 1802 N N . LYS A 1 223 ? -1.945 -0.907 0.841 1.00 87.56 223 LYS A N 1
ATOM 1803 C CA . LYS A 1 223 ? -2.852 0.238 1.026 1.00 87.56 223 LYS A CA 1
ATOM 1804 C C . LYS A 1 223 ? -3.908 -0.056 2.085 1.00 87.56 223 LYS A C 1
ATOM 1806 O O . LYS A 1 223 ? -4.052 0.718 3.025 1.00 87.56 223 LYS A O 1
ATOM 1811 N N . ASN A 1 224 ? -4.575 -1.204 1.978 1.00 83.94 224 ASN A N 1
ATOM 1812 C CA . ASN A 1 224 ? -5.627 -1.599 2.911 1.00 83.94 224 ASN A CA 1
ATOM 1813 C C . ASN A 1 224 ? -5.111 -1.795 4.341 1.00 83.94 224 ASN A C 1
ATOM 1815 O O . ASN A 1 224 ? -5.820 -1.484 5.292 1.00 83.94 224 ASN A O 1
ATOM 1819 N N . SER A 1 225 ? -3.891 -2.306 4.513 1.00 80.88 225 SER A N 1
ATOM 1820 C CA . SER A 1 225 ? -3.294 -2.479 5.838 1.00 80.88 225 SER A CA 1
ATOM 1821 C C . SER A 1 225 ? -2.862 -1.165 6.485 1.00 80.88 225 SER A C 1
ATOM 1823 O O . SER A 1 225 ? -2.821 -1.098 7.707 1.00 80.88 225 SER A O 1
ATOM 1825 N N . ILE A 1 226 ? -2.546 -0.137 5.694 1.00 80.88 226 ILE A N 1
ATOM 1826 C CA . ILE A 1 226 ? -2.071 1.161 6.196 1.00 80.88 226 ILE A CA 1
ATOM 1827 C C . ILE A 1 226 ? -3.224 2.154 6.382 1.00 80.88 226 ILE A C 1
ATOM 1829 O O . ILE A 1 226 ? -3.335 2.789 7.425 1.00 80.88 226 ILE A O 1
ATOM 1833 N N . LEU A 1 227 ? -4.078 2.300 5.369 1.00 78.38 227 LEU A N 1
ATOM 1834 C CA . LEU A 1 227 ? -5.170 3.279 5.339 1.00 78.38 227 LEU A CA 1
ATOM 1835 C C . LEU A 1 227 ? -6.509 2.685 5.811 1.00 78.38 227 LEU A C 1
ATOM 1837 O O . LEU A 1 227 ? -7.493 3.408 5.963 1.00 78.38 227 LEU A O 1
ATOM 1841 N N . GLY A 1 228 ? -6.565 1.370 6.037 1.00 64.69 228 GLY A N 1
ATOM 1842 C CA . GLY A 1 228 ? -7.814 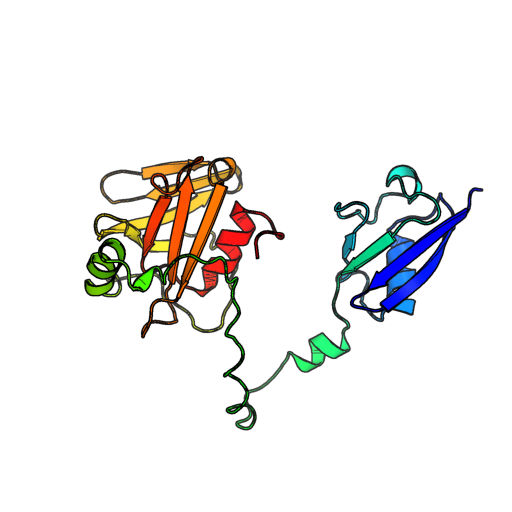0.632 6.216 1.00 64.69 228 GLY A CA 1
ATOM 1843 C C . GLY A 1 228 ? -8.523 0.357 4.883 1.00 64.69 228 GLY A C 1
ATOM 1844 O O . GLY A 1 228 ? -8.117 0.838 3.827 1.00 64.69 228 GLY A O 1
ATOM 1845 N N . GLU A 1 229 ? -9.626 -0.401 4.914 1.00 49.38 229 GLU A N 1
ATOM 1846 C CA . GLU A 1 229 ? -10.425 -0.781 3.724 1.00 49.38 229 GLU A CA 1
ATOM 1847 C C . GLU A 1 229 ? -11.054 0.408 2.945 1.00 49.38 229 GLU A C 1
ATOM 1849 O O . GLU A 1 229 ? -11.791 0.177 1.990 1.00 49.38 229 GLU A O 1
ATOM 1854 N N . TRP A 1 230 ? -10.788 1.661 3.336 1.00 43.56 230 TRP A N 1
ATOM 1855 C CA . TRP A 1 230 ? -11.407 2.886 2.803 1.00 43.56 230 TRP A CA 1
ATOM 1856 C C . TRP A 1 230 ? -10.445 3.783 1.997 1.00 43.56 230 TRP A C 1
ATOM 1858 O O . TRP A 1 230 ? -10.848 4.864 1.586 1.00 43.56 230 TRP A O 1
ATOM 1868 N N . GLY A 1 231 ? -9.186 3.367 1.798 1.00 38.75 231 GLY A N 1
ATOM 1869 C CA . GLY A 1 231 ? -8.144 4.133 1.090 1.00 38.75 231 GLY A CA 1
ATOM 1870 C C . GLY A 1 231 ? -7.888 3.699 -0.361 1.00 38.75 231 GLY A C 1
ATOM 1871 O O . GLY A 1 231 ? -6.731 3.697 -0.790 1.00 38.75 231 GLY A O 1
ATOM 1872 N N . LEU A 1 232 ? -8.934 3.266 -1.072 1.00 35.50 232 LEU A N 1
ATOM 1873 C CA . LEU A 1 232 ? -8.932 2.977 -2.513 1.00 35.50 232 LEU A CA 1
ATOM 1874 C C . LEU A 1 232 ? -9.874 3.934 -3.236 1.00 35.50 232 LEU A C 1
ATOM 1876 O O . LEU A 1 232 ? -10.985 4.148 -2.698 1.00 35.50 232 LEU A O 1
#